Protein AF-A0A6G3YYC3-F1 (afdb_monomer_lite)

Radius of gyration: 20.36 Å; chains: 1; bounding box: 50×33×59 Å

pLDDT: mean 82.11, std 16.62, range [32.72, 97.94]

Secondary structure (DSSP, 8-state):
-HHHHT-S-------S---HHHHHHHHH-SEEEEEE-SSHHHHHHHHHHHHHHHHH---EEEEEE-SB-TTS-HHHHHHHHHHHHS--B----B--HHHHHHGGGS-HHHH-TTSHHHHHHHHHHHHHHHHHHHHTTS--------------SS-GGGGGGS-HHHHHHHHHHHHHSSEEHHHHHHHHTS-HHHHHHHHHHHHHTTSEEE-TTT-EEEE--TT---

Foldseek 3Di:
DCVVVVDPDDDDDDDLDPFLVVLLVLLQEQAAEDEFEPDPVRLVSVQVSLVSSVLSVRYQYEYEYEQAAPVDDFVVVQVVCCVSRVHGHLFYHHRDVQCVVCPPVDDPCVVCVPDPNNVSVVSSVVVVVVVVVVSCPPDQPQQDPDDPADPPPDRCVCLSVDDSLLSLVLSCCSHRPWDALVVSCVVSVDDSVVNVVSLVVCVVVPQWDADPPRRIIGGDHPPDDD

Structure (mmCIF, N/CA/C/O backbone):
data_AF-A0A6G3YYC3-F1
#
_entry.id   AF-A0A6G3YYC3-F1
#
loop_
_atom_site.group_PDB
_atom_site.id
_atom_site.type_symbol
_atom_site.label_atom_id
_atom_site.label_alt_id
_atom_site.label_comp_id
_atom_site.label_asym_id
_atom_site.label_entity_id
_atom_site.label_seq_id
_atom_site.pdbx_PDB_ins_code
_atom_site.Cartn_x
_atom_site.Cartn_y
_atom_site.Cartn_z
_atom_site.occupancy
_atom_site.B_iso_or_equiv
_atom_site.auth_seq_id
_atom_site.auth_comp_id
_atom_site.auth_asym_id
_atom_site.auth_atom_id
_atom_site.pdbx_PDB_model_num
ATOM 1 N N . MET A 1 1 ? -20.968 -5.587 1.161 1.00 37.25 1 MET A N 1
ATOM 2 C CA . MET A 1 1 ? -20.325 -4.983 -0.028 1.00 37.25 1 MET A CA 1
ATOM 3 C C . MET A 1 1 ? -19.315 -5.924 -0.669 1.00 37.25 1 MET A C 1
ATOM 5 O O . MET A 1 1 ? -19.575 -6.271 -1.807 1.00 37.25 1 MET A O 1
ATOM 9 N N . SER A 1 2 ? -18.247 -6.407 -0.010 1.00 43.72 2 SER A N 1
ATOM 10 C CA . SER A 1 2 ? -17.310 -7.343 -0.681 1.00 43.72 2 SER A CA 1
ATOM 11 C C . SER A 1 2 ? -17.918 -8.732 -0.959 1.00 43.72 2 SER A C 1
ATOM 13 O O . SER A 1 2 ? -17.832 -9.218 -2.081 1.00 43.72 2 SER A O 1
ATOM 15 N N . GLN A 1 3 ? -18.644 -9.328 -0.002 1.00 43.41 3 GLN A N 1
ATOM 16 C CA . GLN A 1 3 ? -19.303 -10.637 -0.193 1.00 43.41 3 GLN A CA 1
ATOM 17 C C . GLN A 1 3 ? -20.458 -10.620 -1.210 1.00 43.41 3 GLN A C 1
ATOM 19 O O . GLN A 1 3 ? -20.739 -11.637 -1.838 1.00 43.41 3 GLN A O 1
ATOM 24 N N . ASP A 1 4 ? -21.109 -9.469 -1.405 1.00 55.50 4 ASP A N 1
ATOM 25 C CA . ASP A 1 4 ? -22.182 -9.326 -2.400 1.00 55.50 4 ASP A CA 1
ATOM 26 C C . ASP A 1 4 ? -21.614 -9.201 -3.829 1.00 55.50 4 ASP A C 1
ATOM 28 O O . ASP A 1 4 ? -22.306 -9.511 -4.797 1.00 55.50 4 ASP A O 1
ATOM 32 N N . LEU A 1 5 ? -20.351 -8.768 -3.954 1.00 69.06 5 LEU A N 1
ATOM 33 C CA . LEU A 1 5 ? -19.642 -8.569 -5.222 1.00 69.06 5 LEU A CA 1
ATOM 34 C C . LEU A 1 5 ? -18.709 -9.733 -5.595 1.00 69.06 5 LEU A C 1
ATOM 36 O O . LEU A 1 5 ? -18.236 -9.760 -6.726 1.00 69.06 5 LEU A O 1
ATOM 40 N N . LYS A 1 6 ? -18.472 -10.693 -4.683 1.00 76.69 6 LYS A N 1
ATOM 41 C CA . LYS A 1 6 ? -17.545 -11.832 -4.868 1.00 76.69 6 LYS A CA 1
ATOM 42 C C . LYS A 1 6 ? -16.174 -11.393 -5.407 1.00 76.69 6 LYS A C 1
ATOM 44 O O . LYS A 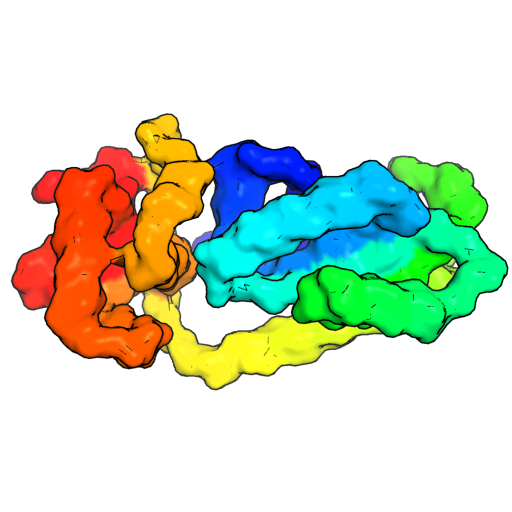1 6 ? -15.682 -11.950 -6.382 1.00 76.69 6 LYS A O 1
ATOM 49 N N . LEU A 1 7 ? -15.607 -10.349 -4.808 1.00 79.06 7 LEU A N 1
ATOM 50 C CA . LEU A 1 7 ? -14.285 -9.846 -5.173 1.00 79.06 7 LEU A CA 1
ATOM 51 C C . LEU A 1 7 ? -13.215 -10.586 -4.376 1.00 79.06 7 LEU A C 1
ATOM 53 O O . LEU A 1 7 ? -13.282 -10.590 -3.148 1.00 79.06 7 LEU A O 1
ATOM 57 N N . ASP A 1 8 ? -12.233 -11.145 -5.078 1.00 81.50 8 ASP A N 1
ATOM 58 C CA . ASP A 1 8 ? -11.038 -11.729 -4.460 1.00 81.50 8 ASP A CA 1
ATOM 59 C C . ASP A 1 8 ? -10.042 -10.636 -4.041 1.00 81.50 8 ASP A C 1
ATOM 61 O O . ASP A 1 8 ? -9.412 -10.732 -2.993 1.00 81.50 8 ASP A O 1
ATOM 65 N N . TYR A 1 9 ? -9.959 -9.550 -4.822 1.00 86.06 9 TYR A N 1
ATOM 66 C CA . TYR A 1 9 ? -9.047 -8.430 -4.584 1.00 86.06 9 TYR A CA 1
ATOM 67 C C . TYR A 1 9 ? -9.736 -7.080 -4.804 1.00 86.06 9 TYR A C 1
ATOM 69 O O . TYR A 1 9 ? -10.558 -6.919 -5.710 1.00 86.06 9 TYR A O 1
ATOM 77 N N . LEU A 1 10 ? -9.353 -6.088 -3.998 1.00 87.25 10 LEU A N 1
ATOM 78 C CA . LEU A 1 10 ? -9.706 -4.682 -4.180 1.00 87.25 10 LEU A CA 1
ATOM 79 C C . LEU A 1 10 ? -8.417 -3.865 -4.296 1.00 87.25 10 LEU A C 1
ATOM 81 O O . LEU A 1 10 ? -7.710 -3.673 -3.313 1.00 87.25 10 LEU A O 1
ATOM 85 N N . LEU A 1 11 ? -8.127 -3.381 -5.503 1.00 88.69 11 LEU A N 1
ATOM 86 C CA . LEU A 1 11 ? -7.002 -2.486 -5.760 1.00 88.69 11 LEU A CA 1
ATOM 87 C C . LEU A 1 11 ? -7.485 -1.040 -5.671 1.00 88.69 11 LEU A C 1
ATOM 89 O O . LEU A 1 11 ? -8.446 -0.664 -6.346 1.00 88.69 11 LEU A O 1
ATOM 93 N N . ILE A 1 12 ? -6.819 -0.243 -4.842 1.00 87.19 12 ILE A N 1
ATOM 94 C CA . ILE A 1 12 ? -7.111 1.178 -4.669 1.00 87.19 12 ILE A CA 1
ATOM 95 C C . ILE A 1 12 ? -5.894 1.955 -5.163 1.00 87.19 12 ILE A C 1
ATOM 97 O O . ILE A 1 12 ? -4.843 1.930 -4.527 1.00 87.19 12 ILE A O 1
ATOM 101 N N . ASP A 1 13 ? -6.040 2.616 -6.310 1.00 88.25 13 ASP A N 1
ATOM 102 C CA . ASP A 1 13 ? -5.031 3.543 -6.818 1.00 88.25 13 ASP A CA 1
ATOM 103 C C . ASP A 1 13 ? -5.169 4.875 -6.076 1.00 88.25 13 ASP A C 1
ATOM 105 O O . ASP A 1 13 ? -6.142 5.609 -6.265 1.00 88.25 13 ASP A O 1
ATOM 109 N N . ASN A 1 14 ? -4.224 5.139 -5.176 1.00 78.75 14 ASN A N 1
ATOM 110 C CA . ASN A 1 14 ? -4.207 6.333 -4.347 1.00 78.75 14 ASN A CA 1
ATOM 111 C C . ASN A 1 14 ? -3.065 7.249 -4.769 1.00 78.75 14 ASN A C 1
ATOM 113 O O . ASN A 1 14 ? -1.932 6.819 -4.988 1.00 78.75 14 ASN A O 1
ATOM 117 N N . GLN A 1 15 ? -3.343 8.550 -4.775 1.00 75.44 15 GLN A N 1
ATOM 118 C CA . GLN A 1 15 ? -2.280 9.542 -4.841 1.00 75.44 15 GLN A CA 1
ATOM 119 C C . GLN A 1 15 ? -1.497 9.538 -3.517 1.00 75.44 15 GLN A C 1
ATOM 121 O O . GLN A 1 15 ? -2.094 9.339 -2.459 1.00 75.44 15 GLN A O 1
ATOM 126 N N . PRO A 1 16 ? -0.183 9.814 -3.524 1.00 66.88 16 PRO A N 1
ATOM 127 C CA . PRO A 1 16 ? 0.662 9.790 -2.323 1.00 66.88 16 PRO A CA 1
ATOM 128 C C . PRO A 1 16 ? 0.417 10.988 -1.381 1.00 66.88 16 PRO A C 1
ATOM 130 O O . PRO A 1 16 ? 1.313 11.416 -0.654 1.00 66.88 16 PRO A O 1
ATOM 133 N N . GLU A 1 17 ? -0.768 11.594 -1.431 1.00 74.31 17 GLU A N 1
ATOM 134 C CA . GLU A 1 17 ? -1.142 12.735 -0.605 1.00 74.31 17 GLU A CA 1
ATOM 135 C C . GLU A 1 17 ? -1.612 12.268 0.774 1.00 74.31 17 GLU A C 1
ATOM 137 O O . GLU A 1 17 ? -2.360 11.299 0.892 1.00 74.31 17 GLU A O 1
ATOM 142 N N . MET A 1 18 ? -1.236 13.008 1.817 1.00 76.06 18 MET A N 1
ATOM 143 C CA . MET A 1 18 ? -1.659 12.765 3.202 1.00 76.06 18 MET A CA 1
ATOM 144 C C . MET A 1 18 ? -3.059 13.334 3.474 1.00 76.06 18 MET A C 1
ATOM 146 O O . MET A 1 18 ? -3.261 14.097 4.417 1.00 76.06 18 MET A O 1
ATOM 150 N N . SER A 1 19 ? -4.014 13.025 2.599 1.00 76.38 19 SER A N 1
ATOM 151 C CA . SER A 1 19 ? -5.419 13.388 2.775 1.00 76.38 19 SER A CA 1
ATOM 152 C C . SER A 1 19 ? -6.142 12.343 3.632 1.00 76.38 19 SER A C 1
ATOM 154 O O . SER A 1 19 ? -5.743 11.177 3.677 1.00 76.38 19 SER A O 1
ATOM 156 N N . ASP A 1 20 ? -7.230 12.738 4.298 1.00 72.25 20 ASP A N 1
ATOM 157 C CA . ASP A 1 20 ? -8.020 11.818 5.128 1.00 72.25 20 ASP A CA 1
ATOM 158 C C . ASP A 1 20 ? -8.556 10.614 4.336 1.00 72.25 20 ASP A C 1
ATOM 160 O O . ASP A 1 20 ? -8.584 9.498 4.854 1.00 72.25 20 ASP A O 1
ATOM 164 N N . ASP A 1 21 ? -8.945 10.825 3.076 1.00 72.56 21 ASP A N 1
ATOM 165 C CA . ASP A 1 21 ? -9.467 9.763 2.211 1.00 72.56 21 ASP A CA 1
ATOM 166 C C . ASP A 1 21 ? -8.375 8.731 1.871 1.00 72.56 21 ASP A C 1
ATOM 168 O O . ASP A 1 21 ? -8.620 7.523 1.932 1.00 72.56 21 ASP A O 1
ATOM 172 N N . ASN A 1 22 ? -7.146 9.184 1.605 1.00 77.94 22 ASN A N 1
ATOM 173 C CA . ASN A 1 22 ? -6.018 8.292 1.324 1.00 77.94 22 ASN A CA 1
ATOM 174 C C . ASN A 1 22 ? -5.592 7.516 2.575 1.00 77.94 22 ASN A C 1
ATOM 176 O O . ASN A 1 22 ? -5.336 6.313 2.508 1.00 77.94 22 ASN A O 1
ATOM 180 N N . LEU A 1 23 ? -5.578 8.174 3.737 1.00 78.19 23 LEU A N 1
ATOM 181 C CA . LEU A 1 23 ? -5.270 7.530 5.015 1.00 78.19 23 LEU A CA 1
ATOM 182 C C . LEU A 1 23 ? -6.337 6.513 5.422 1.00 78.19 23 LEU A C 1
ATOM 184 O O . LEU A 1 23 ? -5.993 5.478 5.992 1.00 78.19 23 LEU A O 1
ATOM 188 N N . MET A 1 24 ? -7.612 6.745 5.078 1.00 76.12 24 MET A N 1
ATOM 189 C CA . MET A 1 24 ? -8.660 5.731 5.243 1.00 76.12 24 MET A CA 1
ATOM 190 C C . MET A 1 24 ? -8.304 4.486 4.439 1.00 76.12 24 MET A C 1
ATOM 192 O O . MET A 1 24 ? -8.293 3.386 4.991 1.00 76.12 24 MET A O 1
ATOM 196 N N . GLY A 1 25 ? -7.978 4.672 3.156 1.00 77.75 25 GLY A N 1
ATOM 197 C CA . GLY A 1 25 ? -7.580 3.588 2.262 1.00 77.75 25 GLY A CA 1
ATOM 198 C C . GLY A 1 25 ? -6.411 2.783 2.826 1.00 77.75 25 GLY A C 1
ATOM 199 O O . GLY A 1 25 ? -6.493 1.560 2.890 1.00 77.75 25 GLY A O 1
ATOM 200 N N . LEU A 1 26 ? -5.374 3.465 3.320 1.00 79.56 26 LEU A N 1
ATOM 201 C CA . LEU A 1 26 ? -4.204 2.830 3.934 1.00 79.56 26 LEU A CA 1
ATOM 202 C C . LEU A 1 26 ? -4.539 2.088 5.237 1.00 79.56 26 LEU A C 1
ATOM 204 O O . LEU A 1 26 ? -4.041 0.987 5.452 1.00 79.56 26 LEU A O 1
ATOM 208 N N . SER A 1 27 ? -5.404 2.640 6.093 1.00 76.31 27 SER A N 1
ATOM 209 C CA . SER A 1 27 ? -5.784 1.996 7.364 1.00 76.31 27 SER A CA 1
ATOM 210 C C . SER A 1 27 ? -6.581 0.697 7.164 1.00 76.31 27 SER A C 1
ATOM 212 O O . SER A 1 27 ? -6.504 -0.239 7.966 1.00 76.31 27 SER A O 1
ATOM 214 N N . LEU A 1 28 ? -7.335 0.623 6.065 1.00 77.69 28 LEU A N 1
ATOM 215 C CA . LEU A 1 28 ? -8.151 -0.533 5.707 1.00 77.69 28 LEU A CA 1
ATOM 216 C C . LEU A 1 28 ? -7.404 -1.552 4.840 1.00 77.69 28 LEU A C 1
ATOM 218 O O . LEU A 1 28 ? -7.871 -2.680 4.723 1.00 77.69 28 LEU A O 1
ATOM 222 N N . ALA A 1 29 ? -6.265 -1.185 4.251 1.00 83.00 29 ALA A N 1
ATOM 223 C CA . ALA A 1 29 ? -5.503 -2.070 3.382 1.00 83.00 29 ALA A CA 1
ATOM 224 C C . ALA A 1 29 ? -4.873 -3.234 4.164 1.00 83.00 29 ALA A C 1
ATOM 226 O O . ALA A 1 29 ? -4.346 -3.054 5.262 1.00 83.00 29 ALA A O 1
ATOM 227 N N . ASP A 1 30 ? -4.919 -4.439 3.597 1.00 84.56 30 ASP A N 1
ATOM 228 C CA . ASP A 1 30 ? -4.123 -5.587 4.063 1.00 84.56 30 ASP A CA 1
ATOM 229 C C . ASP A 1 30 ? -2.676 -5.498 3.566 1.00 84.56 30 ASP A C 1
ATOM 231 O O . ASP A 1 30 ? -1.726 -5.897 4.241 1.00 84.56 30 ASP A O 1
ATOM 235 N N . ILE A 1 31 ? -2.517 -4.958 2.359 1.00 89.94 31 ILE A N 1
ATOM 236 C CA . ILE A 1 31 ? -1.248 -4.810 1.661 1.00 89.94 31 ILE A CA 1
ATOM 237 C C . ILE A 1 31 ? -1.185 -3.402 1.082 1.00 89.94 31 ILE A C 1
ATOM 239 O O . ILE A 1 31 ? -2.110 -2.964 0.399 1.00 89.94 31 ILE A O 1
ATOM 243 N N . THR A 1 32 ? -0.061 -2.731 1.304 1.00 91.25 32 THR A N 1
ATOM 244 C CA . THR A 1 32 ? 0.268 -1.448 0.685 1.00 91.25 32 THR A CA 1
ATOM 245 C C . THR A 1 32 ? 1.451 -1.637 -0.252 1.00 91.25 32 THR A C 1
ATOM 247 O O . THR A 1 32 ? 2.496 -2.139 0.154 1.00 91.25 32 THR A O 1
ATOM 250 N N . VAL A 1 33 ? 1.307 -1.209 -1.505 1.00 94.00 33 VAL A N 1
ATOM 251 C CA . VAL A 1 33 ? 2.405 -1.191 -2.478 1.00 94.00 33 VAL A CA 1
ATOM 252 C C . VAL A 1 33 ? 2.831 0.254 -2.687 1.00 94.00 33 VAL A C 1
ATOM 254 O O . VAL A 1 33 ? 2.082 1.049 -3.252 1.00 94.00 33 VAL A O 1
ATOM 257 N N . LEU A 1 34 ? 4.027 0.601 -2.222 1.00 94.06 34 LEU A N 1
ATOM 258 C CA . LEU A 1 34 ? 4.601 1.925 -2.404 1.00 94.06 34 LEU A CA 1
ATOM 259 C C . LEU A 1 34 ? 5.436 1.953 -3.685 1.00 94.06 34 LEU A C 1
ATOM 261 O O . LEU A 1 34 ? 6.545 1.417 -3.743 1.00 94.06 34 LEU A O 1
ATOM 265 N N . MET A 1 35 ? 4.888 2.593 -4.715 1.00 94.31 35 MET A N 1
ATOM 266 C CA . MET A 1 35 ? 5.610 2.867 -5.955 1.00 94.31 35 MET A CA 1
ATOM 267 C C . MET A 1 35 ? 6.471 4.121 -5.777 1.00 94.31 35 MET A C 1
ATOM 269 O O . MET A 1 35 ? 5.941 5.171 -5.421 1.00 94.31 35 MET A O 1
ATOM 273 N N . MET A 1 36 ? 7.779 4.018 -6.028 1.00 94.75 36 MET A N 1
ATOM 274 C CA . MET A 1 36 ? 8.734 5.113 -5.791 1.00 94.75 36 MET A CA 1
ATOM 275 C C . MET A 1 36 ? 9.756 5.266 -6.923 1.00 94.75 36 MET A C 1
ATOM 277 O O . MET A 1 36 ? 10.087 4.298 -7.608 1.00 94.75 36 MET A O 1
ATOM 281 N N . GLN A 1 37 ? 10.277 6.470 -7.128 1.00 94.31 37 GLN A N 1
ATOM 282 C CA . GLN A 1 37 ? 11.403 6.774 -8.015 1.00 94.31 37 GLN A CA 1
ATOM 283 C C . GLN A 1 37 ? 12.724 6.816 -7.234 1.00 94.31 37 GLN A C 1
ATOM 285 O O . GLN A 1 37 ? 12.758 7.016 -6.020 1.00 94.31 37 GLN A O 1
ATOM 290 N N . LEU A 1 38 ? 13.845 6.617 -7.934 1.00 93.25 38 LEU A N 1
ATOM 291 C CA . LEU A 1 38 ? 15.174 6.549 -7.317 1.00 93.25 38 LEU A CA 1
ATOM 292 C C . LEU A 1 38 ? 15.882 7.914 -7.250 1.00 93.25 38 LEU A C 1
ATOM 294 O O . LEU A 1 38 ? 17.047 8.030 -7.633 1.00 93.25 38 LEU A O 1
ATOM 298 N N . ASP A 1 39 ? 15.195 8.938 -6.742 1.00 93.81 39 ASP A N 1
ATOM 299 C CA . ASP A 1 39 ? 15.756 10.278 -6.530 1.00 93.81 39 ASP A CA 1
ATOM 300 C C . ASP A 1 39 ? 15.655 10.750 -5.069 1.00 93.81 39 ASP A C 1
ATOM 302 O O . ASP A 1 39 ? 14.917 10.202 -4.256 1.00 93.81 39 ASP A O 1
ATOM 306 N N . ALA A 1 40 ? 16.426 11.778 -4.708 1.00 92.00 40 ALA A N 1
ATOM 307 C CA . ALA A 1 40 ? 16.513 12.238 -3.321 1.00 92.00 40 ALA A CA 1
ATOM 308 C C . ALA A 1 40 ? 15.175 12.743 -2.746 1.00 92.00 40 ALA A C 1
ATOM 310 O O . ALA A 1 40 ? 14.933 12.604 -1.546 1.00 92.00 40 ALA A O 1
ATOM 311 N N . TYR A 1 41 ? 14.321 13.334 -3.583 1.00 91.69 41 TYR A N 1
ATOM 312 C CA . TYR A 1 41 ? 13.042 13.885 -3.150 1.00 91.69 41 TYR A CA 1
ATOM 313 C C . TYR A 1 41 ? 12.043 12.769 -2.851 1.00 91.69 41 TYR A C 1
ATOM 315 O O . TYR A 1 41 ? 11.389 12.791 -1.806 1.00 91.69 41 TYR A O 1
ATOM 323 N N . ASP A 1 42 ? 11.958 11.770 -3.727 1.00 92.81 42 ASP A N 1
ATOM 324 C CA . ASP A 1 42 ? 11.100 10.611 -3.510 1.00 92.81 42 ASP A CA 1
ATOM 325 C C . ASP A 1 42 ? 11.593 9.768 -2.329 1.00 92.81 42 ASP A C 1
ATOM 327 O O . ASP A 1 42 ? 10.794 9.353 -1.494 1.00 92.81 42 ASP A O 1
ATOM 331 N N . PHE A 1 43 ? 12.911 9.637 -2.140 1.00 93.56 43 PHE A N 1
ATOM 332 C CA . PHE A 1 43 ? 13.450 8.955 -0.961 1.00 93.56 43 PHE A CA 1
ATOM 333 C C . PHE A 1 43 ? 12.950 9.578 0.355 1.00 93.56 43 PHE A C 1
ATOM 335 O O . PHE A 1 43 ? 12.520 8.865 1.269 1.00 93.56 43 PHE A O 1
ATOM 342 N N . GLN A 1 44 ? 12.974 10.910 0.456 1.00 92.12 44 GLN A N 1
ATOM 343 C CA . GLN A 1 44 ? 12.485 11.613 1.642 1.00 92.12 44 GLN A CA 1
ATOM 344 C C . GLN A 1 44 ? 10.965 11.478 1.795 1.00 92.12 44 GLN A C 1
ATOM 346 O O . GLN A 1 44 ? 10.472 11.246 2.898 1.00 92.12 44 GLN A O 1
ATOM 351 N N . ARG A 1 45 ? 10.213 11.619 0.701 1.00 90.12 45 ARG A N 1
ATOM 352 C CA . ARG A 1 45 ? 8.747 11.505 0.729 1.00 90.12 45 ARG A CA 1
ATOM 353 C C . ARG A 1 45 ? 8.282 10.108 1.106 1.00 90.12 45 ARG A C 1
ATOM 355 O O . ARG A 1 45 ? 7.395 9.977 1.945 1.00 90.12 45 ARG A O 1
ATOM 362 N N . SER A 1 46 ? 8.907 9.093 0.525 1.00 92.50 46 SER A N 1
ATOM 363 C CA . SER A 1 46 ? 8.656 7.689 0.824 1.00 92.50 46 SER A CA 1
ATOM 364 C C . SER A 1 46 ? 8.939 7.380 2.295 1.00 92.50 46 SER A C 1
ATOM 366 O O . SER A 1 46 ? 8.119 6.727 2.929 1.00 92.50 46 SER A O 1
ATOM 368 N N . ALA A 1 47 ? 10.014 7.924 2.884 1.00 92.25 47 ALA A N 1
ATOM 369 C CA . ALA A 1 47 ? 10.301 7.751 4.313 1.00 92.25 47 ALA A CA 1
ATOM 370 C C . ALA A 1 47 ? 9.152 8.248 5.208 1.00 92.25 47 ALA A C 1
ATOM 372 O O . ALA A 1 47 ? 8.699 7.526 6.092 1.00 92.25 47 ALA A O 1
ATOM 373 N N . VAL A 1 48 ? 8.643 9.456 4.940 1.00 89.69 48 VAL A N 1
ATOM 374 C CA . VAL A 1 48 ? 7.529 10.042 5.707 1.00 89.69 48 VAL A CA 1
ATOM 375 C C . VAL A 1 48 ? 6.244 9.230 5.528 1.00 89.69 48 VAL A C 1
ATOM 377 O O . VAL A 1 48 ? 5.512 9.007 6.490 1.00 89.69 48 VAL A O 1
ATOM 380 N N . LEU A 1 49 ? 5.957 8.765 4.308 1.00 88.38 49 LEU A N 1
ATOM 381 C CA . LEU A 1 49 ? 4.769 7.954 4.047 1.00 88.38 49 LEU A CA 1
ATOM 382 C C . LEU A 1 49 ? 4.831 6.595 4.744 1.00 88.38 49 LEU A C 1
ATOM 384 O O . LEU A 1 49 ? 3.841 6.171 5.336 1.00 88.38 49 LEU A O 1
ATOM 388 N N . LEU A 1 50 ? 5.994 5.950 4.740 1.00 90.00 50 LEU A N 1
ATOM 389 C CA . LEU A 1 50 ? 6.211 4.692 5.446 1.00 90.00 50 LEU A CA 1
ATOM 390 C C . LEU A 1 50 ? 6.060 4.845 6.961 1.00 90.00 50 LEU A C 1
ATOM 392 O O . LEU A 1 50 ? 5.399 4.013 7.576 1.00 90.00 50 LEU A O 1
ATOM 396 N N . GLU A 1 51 ? 6.577 5.927 7.549 1.00 86.88 51 GLU A N 1
ATOM 397 C CA . GLU A 1 51 ? 6.406 6.209 8.982 1.00 86.88 51 GLU A CA 1
ATOM 398 C C . GLU A 1 51 ? 4.922 6.350 9.361 1.00 86.88 51 GLU A C 1
ATOM 400 O O . GLU A 1 51 ? 4.492 5.859 10.408 1.00 86.88 51 GLU A O 1
ATOM 405 N N . VAL A 1 52 ? 4.120 6.977 8.494 1.00 84.12 52 VAL A N 1
ATOM 406 C CA . VAL A 1 52 ? 2.667 7.103 8.673 1.00 84.12 52 VAL A CA 1
ATOM 407 C C . VAL A 1 52 ? 1.958 5.760 8.492 1.00 84.12 52 VAL A C 1
ATOM 409 O O . VAL A 1 52 ? 1.097 5.421 9.301 1.00 84.12 52 VAL A O 1
ATOM 412 N N . ILE A 1 53 ? 2.323 4.967 7.481 1.00 84.12 53 ILE A N 1
ATOM 413 C CA . ILE A 1 53 ? 1.755 3.626 7.269 1.00 84.12 53 ILE A CA 1
ATOM 414 C C . ILE A 1 53 ? 2.028 2.727 8.483 1.00 84.12 53 ILE A C 1
ATOM 416 O O . ILE A 1 53 ? 1.121 2.042 8.962 1.00 84.12 53 ILE A O 1
ATOM 420 N N . GLU A 1 54 ? 3.238 2.788 9.042 1.00 83.69 54 GLU A N 1
ATOM 421 C CA . GLU A 1 54 ? 3.620 2.044 10.244 1.00 83.69 54 GLU A CA 1
ATOM 422 C C . GLU A 1 54 ? 2.727 2.394 11.446 1.00 83.69 54 GLU A C 1
ATOM 424 O O . GLU A 1 54 ? 2.410 1.526 12.264 1.00 83.69 54 GLU A O 1
ATOM 429 N N . GLN A 1 55 ? 2.235 3.636 11.536 1.00 78.62 55 GLN A N 1
ATOM 430 C CA . GLN A 1 55 ? 1.330 4.035 12.615 1.00 78.62 55 GLN A CA 1
ATOM 431 C C . GLN A 1 55 ? -0.018 3.305 12.586 1.00 78.62 55 GLN A C 1
ATOM 433 O O . GLN A 1 55 ? -0.643 3.189 13.647 1.00 78.62 55 GLN A O 1
ATOM 438 N N . PHE A 1 56 ? -0.469 2.822 11.425 1.00 74.19 56 PHE A N 1
ATOM 439 C CA . PHE A 1 56 ? -1.714 2.061 11.314 1.00 74.19 56 PHE A CA 1
ATOM 440 C C . PHE A 1 56 ? -1.547 0.595 11.720 1.00 74.19 56 PHE A C 1
ATOM 442 O O . PHE A 1 56 ? -2.526 -0.006 12.144 1.00 74.19 56 PHE A O 1
ATOM 449 N N . GLN A 1 57 ? -0.325 0.048 11.676 1.00 68.62 57 GLN A N 1
ATOM 450 C CA . GLN A 1 57 ? 0.027 -1.316 12.113 1.00 68.62 57 GLN A CA 1
ATOM 451 C C . GLN A 1 57 ? -0.747 -2.456 11.428 1.00 68.62 57 GLN A C 1
ATOM 453 O O . GLN A 1 57 ? -0.805 -3.565 11.959 1.00 68.62 57 GLN A O 1
ATOM 458 N N . THR A 1 58 ? -1.358 -2.209 10.269 1.00 64.25 58 THR A N 1
ATOM 459 C CA . THR A 1 58 ? -2.322 -3.150 9.676 1.00 64.25 58 THR A CA 1
ATOM 460 C C . THR A 1 58 ? -2.034 -3.604 8.262 1.00 64.25 58 THR A C 1
ATOM 462 O O . THR A 1 58 ? -2.685 -4.544 7.817 1.00 64.25 58 THR A O 1
ATOM 465 N N . ALA A 1 59 ? -1.077 -2.984 7.573 1.00 73.50 59 ALA A N 1
ATOM 466 C CA . ALA A 1 59 ? -0.753 -3.329 6.197 1.00 73.50 59 ALA A CA 1
ATOM 467 C C . ALA A 1 59 ? 0.679 -3.857 6.085 1.00 73.50 59 ALA A C 1
ATOM 469 O O . ALA A 1 59 ? 1.626 -3.216 6.551 1.00 73.50 59 ALA A O 1
ATOM 470 N N . GLN A 1 60 ? 0.853 -4.995 5.412 1.00 87.44 60 GLN A N 1
ATOM 471 C CA . GLN A 1 60 ? 2.172 -5.377 4.910 1.00 87.44 60 GLN A CA 1
ATOM 472 C C . GLN A 1 60 ? 2.569 -4.399 3.810 1.00 87.44 60 GLN A C 1
ATOM 474 O O . GLN A 1 60 ? 1.817 -4.212 2.853 1.00 87.44 60 GLN A O 1
ATOM 479 N N . THR A 1 61 ? 3.736 -3.775 3.936 1.00 91.62 61 THR A N 1
ATOM 480 C CA . THR A 1 61 ? 4.175 -2.770 2.968 1.00 91.62 61 THR A CA 1
ATOM 481 C C . THR A 1 61 ? 5.251 -3.337 2.055 1.00 91.62 61 THR A C 1
ATOM 483 O O . THR A 1 61 ? 6.198 -3.958 2.519 1.00 91.62 61 THR A O 1
ATOM 486 N N . TRP A 1 62 ? 5.097 -3.122 0.752 1.00 95.38 62 TRP A N 1
ATOM 487 C CA . TRP A 1 62 ? 6.025 -3.568 -0.282 1.00 95.38 62 TRP A CA 1
ATOM 488 C C . TRP A 1 62 ? 6.490 -2.382 -1.113 1.00 95.38 62 TRP A C 1
ATOM 490 O O . TRP A 1 62 ? 5.683 -1.538 -1.502 1.00 95.38 62 TRP A O 1
ATOM 500 N N . LEU A 1 63 ? 7.780 -2.332 -1.421 1.00 97.19 63 LEU A N 1
ATOM 501 C CA . LEU A 1 63 ? 8.362 -1.290 -2.260 1.00 97.19 63 LEU A CA 1
ATOM 502 C C . LEU A 1 63 ? 8.434 -1.752 -3.716 1.00 97.19 63 LEU A C 1
ATOM 504 O O . LEU A 1 63 ? 8.836 -2.883 -4.003 1.00 97.19 63 LEU A O 1
ATOM 508 N N . VAL A 1 64 ? 8.092 -0.856 -4.640 1.00 97.81 64 VAL A N 1
ATOM 509 C CA . VAL A 1 64 ? 8.248 -1.067 -6.085 1.00 97.81 64 VAL A CA 1
ATOM 510 C C . VAL A 1 64 ? 8.947 0.149 -6.691 1.00 97.81 64 VAL A C 1
ATOM 512 O O . VAL A 1 64 ? 8.306 1.164 -6.971 1.00 97.81 64 VAL A O 1
ATOM 515 N N . PRO A 1 65 ? 10.270 0.081 -6.905 1.00 97.44 65 PRO A N 1
ATOM 516 C CA . PRO A 1 65 ? 11.000 1.110 -7.629 1.00 97.44 65 PRO A CA 1
ATOM 517 C C . PRO A 1 65 ? 10.547 1.174 -9.082 1.00 97.44 65 PRO A C 1
ATOM 519 O O . PRO A 1 65 ? 10.421 0.146 -9.748 1.00 97.44 65 PRO A O 1
ATOM 522 N N . THR A 1 66 ? 10.330 2.382 -9.582 1.00 96.50 66 THR A N 1
ATOM 523 C CA . THR A 1 66 ? 9.784 2.652 -10.913 1.00 96.50 66 THR A CA 1
ATOM 524 C C . THR A 1 66 ? 10.703 3.546 -11.724 1.00 96.50 66 THR A C 1
ATOM 526 O O . THR A 1 66 ? 11.523 4.281 -11.172 1.00 96.50 66 THR A O 1
ATOM 529 N N . LEU A 1 67 ? 10.553 3.476 -13.052 1.00 95.44 67 LEU A N 1
ATOM 530 C CA . LEU A 1 67 ? 11.330 4.262 -14.018 1.00 95.44 67 LEU A CA 1
ATOM 531 C C . LEU A 1 67 ? 12.846 4.093 -13.841 1.00 95.44 67 LEU A C 1
ATOM 533 O O . LEU A 1 67 ? 13.628 4.996 -14.131 1.00 95.44 67 LEU A O 1
ATOM 537 N N . VAL A 1 68 ? 13.264 2.922 -13.360 1.00 96.88 68 VAL A N 1
ATOM 538 C CA . VAL A 1 68 ? 14.670 2.628 -13.100 1.00 96.88 68 VAL A CA 1
ATOM 539 C C . VAL A 1 68 ? 15.424 2.523 -14.420 1.00 96.88 68 VAL A C 1
ATOM 541 O O . VAL A 1 68 ? 14.956 1.892 -15.365 1.00 96.88 68 VAL A O 1
ATOM 544 N N . LEU A 1 69 ? 16.609 3.122 -14.492 1.00 94.94 69 LEU A N 1
ATOM 545 C CA . LEU A 1 69 ? 17.451 3.014 -15.677 1.00 94.94 69 LEU A CA 1
ATOM 546 C C . LEU A 1 69 ? 17.967 1.567 -15.847 1.00 94.94 69 LEU A C 1
ATOM 548 O O . LEU A 1 69 ? 18.431 0.990 -14.860 1.00 94.94 69 LEU A O 1
ATOM 552 N N . PRO A 1 70 ? 17.897 0.965 -17.053 1.00 91.69 70 PRO A N 1
ATOM 553 C CA . PRO A 1 70 ? 18.285 -0.434 -17.293 1.00 91.69 70 PRO A CA 1
ATOM 554 C C . PRO A 1 70 ? 19.720 -0.796 -16.892 1.00 91.69 70 PRO A C 1
ATOM 556 O O . PRO A 1 70 ? 20.017 -1.962 -16.645 1.00 91.69 70 PRO A O 1
ATOM 559 N N . GLU A 1 71 ? 20.616 0.187 -16.826 1.00 93.38 71 GLU A N 1
ATOM 560 C CA . GLU A 1 71 ? 22.014 0.014 -16.427 1.00 93.38 71 GLU A CA 1
ATOM 561 C C . GLU A 1 71 ? 22.178 -0.227 -14.920 1.00 93.38 71 GLU A C 1
ATOM 563 O O . GLU A 1 71 ? 23.241 -0.670 -14.481 1.00 93.38 71 GLU A O 1
ATOM 568 N N . ILE A 1 72 ? 21.153 0.078 -14.118 1.00 93.62 72 ILE A N 1
ATOM 569 C CA . ILE A 1 72 ? 21.191 -0.102 -12.669 1.00 93.62 72 ILE A CA 1
ATOM 570 C C . ILE A 1 72 ? 20.821 -1.546 -12.330 1.00 93.62 72 ILE A C 1
ATOM 572 O O . ILE A 1 72 ? 19.750 -2.054 -12.664 1.00 93.62 72 ILE A O 1
ATOM 576 N N . GLU A 1 73 ? 21.720 -2.209 -11.618 1.00 94.69 73 GLU A N 1
ATOM 577 C CA . GLU A 1 73 ? 21.579 -3.608 -11.246 1.00 94.69 73 GLU A CA 1
ATOM 578 C C . GLU A 1 73 ? 20.518 -3.793 -10.138 1.00 94.69 73 GLU A C 1
ATOM 580 O O . GLU A 1 73 ? 20.472 -3.042 -9.160 1.00 94.69 73 GLU A O 1
ATOM 585 N N . MET A 1 74 ? 19.631 -4.779 -10.318 1.00 94.62 74 MET A N 1
ATOM 586 C CA . MET A 1 74 ? 18.450 -4.981 -9.470 1.00 94.62 74 MET A CA 1
ATOM 587 C C . MET A 1 74 ? 18.810 -5.279 -8.011 1.00 94.62 74 MET A C 1
ATOM 589 O O . MET A 1 74 ? 18.196 -4.698 -7.116 1.00 94.62 74 MET A O 1
ATOM 593 N N . SER A 1 75 ? 19.801 -6.137 -7.749 1.00 95.69 75 SER A N 1
ATOM 594 C CA . SER A 1 75 ? 20.165 -6.512 -6.375 1.00 95.69 75 SER A CA 1
ATOM 595 C C . SER A 1 75 ? 20.735 -5.329 -5.588 1.00 95.69 75 SER A C 1
ATOM 597 O O . SER A 1 75 ? 20.430 -5.167 -4.408 1.00 95.69 75 SER A O 1
ATOM 599 N N . SER A 1 76 ? 21.457 -4.429 -6.255 1.00 95.62 76 SER A N 1
ATOM 600 C CA . SER A 1 76 ? 21.955 -3.181 -5.674 1.00 95.62 76 SER A CA 1
ATOM 601 C C . SER A 1 76 ? 20.813 -2.251 -5.248 1.00 95.62 76 SER A C 1
ATOM 603 O O . SER A 1 76 ? 20.888 -1.620 -4.192 1.00 95.62 76 SER A O 1
ATOM 605 N N . ILE A 1 77 ? 19.735 -2.174 -6.039 1.00 96.19 77 ILE A N 1
ATOM 606 C CA . ILE A 1 77 ? 18.533 -1.397 -5.692 1.00 96.19 77 ILE A CA 1
ATOM 607 C C . ILE A 1 77 ? 17.813 -2.042 -4.511 1.00 96.19 77 ILE A C 1
ATOM 609 O O . ILE A 1 77 ? 17.478 -1.341 -3.556 1.00 96.19 77 ILE A O 1
ATOM 613 N N . GLN A 1 78 ? 17.595 -3.358 -4.569 1.00 96.31 78 GLN A N 1
ATOM 614 C CA . GLN A 1 78 ? 16.921 -4.104 -3.509 1.00 96.31 78 GLN A CA 1
ATOM 615 C C . GLN A 1 78 ? 17.642 -3.930 -2.176 1.00 96.31 78 GLN A C 1
ATOM 617 O O . GLN A 1 78 ? 17.045 -3.417 -1.236 1.00 96.31 78 GLN A O 1
ATOM 622 N N . HIS A 1 79 ? 18.945 -4.223 -2.131 1.00 96.38 79 HIS A N 1
ATOM 623 C CA . HIS A 1 79 ? 19.747 -4.079 -0.919 1.00 96.38 79 HIS A CA 1
ATOM 624 C C . HIS A 1 79 ? 19.656 -2.665 -0.345 1.00 96.38 79 HIS A C 1
ATOM 626 O O . HIS A 1 79 ? 19.401 -2.491 0.842 1.00 96.38 79 HIS A O 1
ATOM 632 N N . LYS A 1 80 ? 19.829 -1.636 -1.186 1.00 95.81 80 LYS A N 1
ATOM 633 C CA . LYS A 1 80 ? 19.779 -0.244 -0.733 1.00 95.81 80 LYS A CA 1
ATOM 634 C C . LYS A 1 80 ? 18.427 0.099 -0.107 1.00 95.81 80 LYS A C 1
ATOM 636 O O . LYS A 1 80 ? 18.392 0.746 0.936 1.00 95.81 80 LYS A O 1
ATOM 641 N N . LEU A 1 81 ? 17.324 -0.269 -0.753 1.00 96.94 81 LEU A N 1
ATOM 642 C CA . LEU A 1 81 ? 15.987 0.108 -0.296 1.00 96.94 81 LEU A CA 1
ATOM 643 C C . LEU A 1 81 ? 15.549 -0.690 0.926 1.00 96.94 81 LEU A C 1
ATOM 645 O O . LEU A 1 81 ? 15.021 -0.095 1.861 1.00 96.94 81 LEU A O 1
ATOM 649 N N . GLU A 1 82 ? 15.812 -1.993 0.949 1.00 96.88 82 GLU A N 1
ATOM 650 C CA . GLU A 1 82 ? 15.494 -2.847 2.094 1.00 96.88 82 GLU A CA 1
ATOM 651 C C . GLU A 1 82 ? 16.299 -2.424 3.329 1.00 96.88 82 GLU A C 1
ATOM 653 O O . GLU A 1 82 ? 15.738 -2.318 4.417 1.00 96.88 82 GLU A O 1
ATOM 658 N N . GLU A 1 83 ? 17.576 -2.063 3.164 1.00 96.19 83 GLU A N 1
ATOM 659 C CA . GLU A 1 83 ? 18.397 -1.506 4.246 1.00 96.19 83 GLU A CA 1
ATOM 660 C C . GLU A 1 83 ? 17.887 -0.131 4.712 1.00 96.19 83 GLU A C 1
ATOM 662 O O . GLU A 1 83 ? 17.824 0.134 5.913 1.00 96.19 83 GLU A O 1
ATOM 667 N N . THR A 1 84 ? 17.482 0.737 3.779 1.00 94.75 84 THR A N 1
ATOM 668 C CA . THR A 1 84 ? 17.030 2.104 4.098 1.00 94.75 84 THR A CA 1
ATOM 669 C C . THR A 1 84 ? 15.677 2.115 4.808 1.00 94.75 84 THR A C 1
ATOM 671 O O . THR A 1 84 ? 15.495 2.862 5.766 1.00 94.75 84 THR A O 1
ATOM 674 N N . TYR A 1 85 ? 14.723 1.319 4.327 1.00 94.94 85 TYR A N 1
ATOM 675 C CA . TYR A 1 85 ? 13.320 1.413 4.730 1.00 94.94 85 TYR A CA 1
ATOM 676 C C . TYR A 1 85 ? 12.839 0.260 5.597 1.00 94.94 85 TYR A C 1
ATOM 678 O O . TYR A 1 85 ? 11.759 0.366 6.172 1.00 94.94 85 TYR A O 1
ATOM 686 N N . GLN A 1 86 ? 13.604 -0.831 5.690 1.00 94.12 86 GLN A N 1
ATOM 687 C CA . GLN A 1 86 ? 13.192 -2.041 6.407 1.00 94.12 86 GLN A CA 1
ATOM 688 C C . GLN A 1 86 ? 11.861 -2.610 5.880 1.00 94.12 86 GLN A C 1
ATOM 690 O O . GLN A 1 86 ? 11.081 -3.196 6.626 1.00 94.12 86 GLN A O 1
ATOM 695 N N . GLN A 1 87 ? 11.598 -2.423 4.583 1.00 94.88 87 GLN A N 1
ATOM 696 C CA . GLN A 1 87 ? 10.438 -2.958 3.872 1.00 94.88 87 GLN A CA 1
ATOM 697 C C . GLN A 1 87 ? 10.914 -3.778 2.671 1.00 94.88 87 GLN A C 1
ATOM 699 O O . GLN A 1 87 ? 11.871 -3.360 2.014 1.00 94.88 87 GLN A O 1
ATOM 704 N N . PRO A 1 88 ? 10.261 -4.907 2.354 1.00 95.56 88 PRO A N 1
ATOM 705 C CA . PRO A 1 88 ? 10.659 -5.763 1.245 1.00 95.56 88 PRO A CA 1
ATOM 706 C C . PRO A 1 88 ? 10.402 -5.106 -0.117 1.00 95.56 88 PRO A C 1
ATOM 708 O O . PRO A 1 88 ? 9.390 -4.429 -0.324 1.00 95.56 88 PRO A O 1
ATOM 711 N N . VAL A 1 89 ? 11.286 -5.357 -1.084 1.00 97.44 89 VAL A N 1
ATOM 712 C CA . VAL A 1 89 ? 11.089 -4.927 -2.477 1.00 97.44 89 VAL A CA 1
ATOM 713 C C . VAL A 1 89 ? 10.405 -6.042 -3.267 1.00 97.44 89 VAL A C 1
ATOM 715 O O . VAL A 1 89 ? 10.986 -7.105 -3.479 1.00 97.44 89 VAL A O 1
ATOM 718 N N . ALA A 1 90 ? 9.184 -5.794 -3.753 1.00 97.19 90 ALA A N 1
ATOM 719 C CA . ALA A 1 90 ? 8.428 -6.786 -4.531 1.00 97.19 90 ALA A CA 1
ATOM 720 C C . ALA A 1 90 ? 8.971 -6.959 -5.961 1.00 97.19 90 ALA A C 1
ATOM 722 O O . ALA A 1 90 ? 8.818 -8.001 -6.590 1.00 97.19 90 ALA A O 1
ATOM 723 N N . GLY A 1 91 ? 9.605 -5.925 -6.510 1.00 97.06 91 GLY A N 1
ATOM 724 C CA . GLY A 1 91 ? 10.184 -5.971 -7.847 1.00 97.06 91 GLY A CA 1
ATOM 725 C C . GLY A 1 91 ? 10.599 -4.593 -8.334 1.00 97.06 91 GLY A C 1
ATOM 726 O O . GLY A 1 91 ? 10.176 -3.579 -7.785 1.00 97.06 91 GLY A O 1
ATOM 727 N N . VAL A 1 92 ? 11.437 -4.560 -9.371 1.00 97.88 92 VAL A N 1
ATOM 728 C CA . VAL A 1 92 ? 11.966 -3.321 -9.956 1.00 97.88 92 VAL A CA 1
ATOM 729 C C . VAL A 1 92 ? 11.393 -3.129 -11.355 1.00 97.88 92 VAL A C 1
ATOM 731 O O . VAL A 1 92 ? 11.604 -3.950 -12.248 1.00 97.88 92 VAL A O 1
ATOM 734 N N . LEU A 1 93 ? 10.675 -2.026 -11.554 1.00 97.62 93 LEU A N 1
ATOM 735 C CA . LEU A 1 93 ? 10.101 -1.638 -12.836 1.00 97.62 93 LEU A CA 1
ATOM 736 C C . LEU A 1 93 ? 11.055 -0.683 -13.561 1.00 97.62 93 LEU A C 1
ATOM 738 O O . LEU A 1 93 ? 11.128 0.514 -13.268 1.00 97.62 93 LEU A O 1
ATOM 742 N N . TYR A 1 94 ? 11.785 -1.235 -14.527 1.00 97.06 94 TYR A N 1
ATOM 743 C CA . TYR A 1 94 ? 12.684 -0.475 -15.388 1.00 97.06 94 TYR A CA 1
ATOM 744 C C . TYR A 1 94 ? 11.928 0.443 -16.355 1.00 97.06 94 TYR A C 1
ATOM 746 O O . TYR A 1 94 ? 10.805 0.156 -16.776 1.00 97.06 94 TYR A O 1
ATOM 754 N N . LEU A 1 95 ? 12.573 1.544 -16.734 1.00 96.25 95 LEU A N 1
ATOM 755 C CA . LEU A 1 95 ? 12.121 2.438 -17.788 1.00 96.25 95 LEU A CA 1
ATOM 756 C C . LEU A 1 95 ? 11.964 1.649 -19.096 1.00 96.25 95 LEU A C 1
ATOM 758 O O . LEU A 1 95 ? 12.890 0.980 -19.549 1.00 96.25 95 LEU A O 1
ATOM 762 N N . SER A 1 96 ? 10.788 1.758 -19.710 1.00 95.81 96 SER A N 1
ATOM 763 C CA . SER A 1 96 ? 10.486 1.180 -21.018 1.00 95.81 96 SER A CA 1
ATOM 764 C C . SER A 1 96 ? 9.980 2.280 -21.933 1.00 95.81 96 SER A C 1
ATOM 766 O O . SER A 1 96 ? 8.985 2.945 -21.640 1.00 95.81 96 SER A O 1
ATOM 768 N N . GLU A 1 97 ? 10.653 2.466 -23.063 1.00 96.25 97 GLU A N 1
ATOM 769 C CA . GLU A 1 97 ? 10.195 3.419 -24.067 1.00 96.25 97 GLU A CA 1
ATOM 770 C C . GLU A 1 97 ? 8.871 2.977 -24.702 1.00 96.25 97 GLU A C 1
ATOM 772 O O . GLU A 1 97 ? 8.063 3.815 -25.086 1.00 96.25 97 GLU A O 1
ATOM 777 N N . GLU A 1 98 ? 8.622 1.670 -24.804 1.00 96.75 98 GLU A N 1
ATOM 778 C CA . GLU A 1 98 ? 7.354 1.097 -25.255 1.00 96.75 98 GLU A CA 1
ATOM 779 C C . GLU A 1 98 ? 6.209 1.505 -24.331 1.00 96.75 98 GLU A C 1
ATOM 781 O O . GLU A 1 98 ? 5.136 1.848 -24.822 1.00 96.75 98 GLU A O 1
ATOM 786 N N . MET A 1 99 ? 6.436 1.508 -23.011 1.00 95.81 99 MET A N 1
ATOM 787 C CA . MET A 1 99 ? 5.447 1.974 -22.034 1.00 95.81 99 MET A CA 1
ATOM 788 C C . MET A 1 99 ? 5.165 3.465 -22.230 1.00 95.81 99 MET A C 1
ATOM 790 O O . MET A 1 99 ? 4.007 3.871 -22.288 1.00 95.81 99 MET A O 1
ATOM 794 N N . VAL A 1 100 ? 6.215 4.274 -22.402 1.00 95.38 100 VAL A N 1
ATOM 795 C CA . VAL A 1 100 ? 6.078 5.717 -22.659 1.00 95.38 100 VAL A CA 1
ATOM 796 C C . VAL A 1 100 ? 5.340 5.983 -23.973 1.00 95.38 100 VAL A C 1
ATOM 798 O O . VAL A 1 100 ? 4.494 6.870 -24.023 1.00 95.38 100 VAL A O 1
ATOM 801 N N . ARG A 1 101 ? 5.626 5.211 -25.028 1.00 96.88 101 ARG A N 1
ATOM 802 C CA . ARG A 1 101 ? 4.945 5.319 -26.326 1.00 96.88 101 ARG A CA 1
ATOM 803 C C . ARG A 1 101 ? 3.478 4.908 -26.248 1.00 96.88 101 ARG A C 1
ATOM 805 O O . ARG A 1 101 ? 2.659 5.566 -26.873 1.00 96.88 101 ARG A O 1
ATOM 812 N N . LEU A 1 102 ? 3.155 3.841 -25.512 1.00 96.81 102 LEU A N 1
ATOM 813 C CA . LEU A 1 102 ? 1.774 3.382 -25.349 1.00 96.81 102 LEU A CA 1
ATOM 814 C C . LEU A 1 102 ? 0.940 4.369 -24.518 1.00 96.81 102 LEU A C 1
ATOM 816 O O . LEU A 1 102 ? -0.234 4.572 -24.814 1.00 96.81 102 LEU A O 1
ATOM 820 N N . ALA A 1 103 ? 1.541 4.984 -23.493 1.00 93.88 103 ALA A N 1
ATOM 821 C CA . ALA A 1 103 ? 0.909 5.985 -22.636 1.00 93.88 103 ALA A CA 1
ATOM 822 C C . ALA A 1 103 ? -0.511 5.568 -22.189 1.00 93.88 103 ALA A C 1
ATOM 824 O O . ALA A 1 103 ? -0.711 4.466 -21.682 1.00 93.88 103 ALA A O 1
ATOM 825 N N . SER A 1 104 ? -1.505 6.440 -22.368 1.00 94.38 104 SER A N 1
ATOM 826 C CA . SER A 1 104 ? -2.902 6.175 -22.016 1.00 94.38 104 SER A CA 1
ATOM 827 C C . SER A 1 104 ? -3.717 5.541 -23.151 1.00 94.38 104 SER A C 1
ATOM 829 O O . SER A 1 104 ? -4.944 5.526 -23.074 1.00 94.38 104 SER A O 1
ATOM 831 N N . GLU A 1 105 ? -3.084 5.064 -24.225 1.00 96.44 105 GLU A N 1
ATOM 832 C CA . GLU A 1 105 ? -3.793 4.472 -25.371 1.00 96.44 105 GLU A CA 1
ATOM 833 C C . GLU A 1 105 ? -4.234 3.023 -25.113 1.00 96.44 105 GLU A C 1
ATOM 835 O O . GLU A 1 105 ? -5.089 2.496 -25.824 1.00 96.44 105 GLU A O 1
ATOM 840 N N . GLY A 1 106 ? -3.712 2.373 -24.069 1.00 95.06 106 GLY A N 1
ATOM 841 C CA . GLY A 1 106 ? -4.141 1.031 -23.696 1.00 95.06 106 GLY A CA 1
ATOM 842 C C . GLY A 1 106 ? -3.426 0.458 -22.478 1.00 95.06 106 GLY A C 1
ATOM 843 O O . GLY A 1 106 ? -2.557 1.078 -21.876 1.00 95.06 106 GLY A O 1
ATOM 844 N N . VAL A 1 107 ? -3.792 -0.773 -22.117 1.00 95.12 107 VAL A N 1
ATOM 845 C CA . VAL A 1 107 ? -3.155 -1.509 -21.016 1.00 95.12 107 VAL A CA 1
ATOM 846 C C . VAL A 1 107 ? -1.906 -2.222 -21.531 1.00 95.12 107 VAL A C 1
ATOM 848 O O . VAL A 1 107 ? -1.992 -3.067 -22.427 1.00 95.12 107 VAL A O 1
ATOM 851 N N . PHE A 1 108 ? -0.748 -1.915 -20.947 1.00 96.38 108 PHE A N 1
ATOM 852 C CA . PHE A 1 108 ? 0.556 -2.376 -21.433 1.00 96.38 108 PHE A CA 1
ATOM 853 C C . PHE A 1 108 ? 0.685 -3.897 -21.553 1.00 96.38 108 PHE A C 1
ATOM 855 O O . PHE A 1 108 ? 1.057 -4.395 -22.613 1.00 96.38 108 PHE A O 1
ATOM 862 N N . CYS A 1 109 ? 0.300 -4.651 -20.519 1.00 96.31 109 CYS A N 1
ATOM 863 C CA . CYS A 1 109 ? 0.415 -6.114 -20.514 1.00 96.31 109 CYS A CA 1
ATOM 864 C C . CYS A 1 109 ? -0.411 -6.812 -21.602 1.00 96.31 109 CYS A C 1
ATOM 866 O O . CYS A 1 109 ? -0.085 -7.935 -21.975 1.00 96.31 109 CYS A O 1
ATOM 868 N N . LEU A 1 110 ? -1.463 -6.163 -22.113 1.00 96.81 110 LEU A N 1
ATOM 869 C CA . LEU A 1 110 ? -2.275 -6.709 -23.203 1.00 96.81 110 LEU A CA 1
ATOM 870 C C . LEU A 1 110 ? -1.612 -6.508 -24.572 1.00 96.81 110 LEU A C 1
ATOM 872 O O . LEU A 1 110 ? -1.813 -7.318 -25.471 1.00 96.81 110 LEU A O 1
ATOM 876 N N . HIS A 1 111 ? -0.811 -5.450 -24.721 1.00 96.88 111 HIS A N 1
ATOM 877 C CA . HIS A 1 111 ? -0.098 -5.130 -25.961 1.00 96.88 111 HIS A CA 1
ATOM 878 C C . HIS A 1 111 ? 1.277 -5.807 -26.026 1.00 96.88 111 HIS A C 1
ATOM 880 O O . HIS A 1 111 ? 1.724 -6.200 -27.101 1.00 96.88 111 HIS A O 1
ATOM 886 N N . TYR A 1 112 ? 1.929 -5.979 -24.873 1.00 97.31 112 TYR A N 1
ATOM 887 C CA . TYR A 1 112 ? 3.303 -6.464 -24.762 1.00 97.31 112 TYR A CA 1
ATOM 888 C C . TYR A 1 112 ? 3.433 -7.643 -23.776 1.00 97.31 112 TYR A C 1
ATOM 890 O O . TYR A 1 112 ? 4.203 -7.568 -22.819 1.00 97.31 112 TYR A O 1
ATOM 898 N N . PRO A 1 113 ? 2.727 -8.770 -23.991 1.00 97.19 113 PRO A N 1
ATOM 899 C CA . PRO A 1 113 ? 2.631 -9.855 -23.008 1.00 97.19 113 PRO A CA 1
ATOM 900 C C . PRO A 1 113 ? 3.977 -10.514 -22.661 1.00 97.19 113 PRO A C 1
ATOM 902 O O . PRO A 1 113 ? 4.163 -11.009 -21.553 1.00 97.19 113 PRO A O 1
ATOM 905 N N . THR A 1 114 ? 4.939 -10.515 -23.587 1.00 97.25 114 THR A N 1
ATOM 906 C CA . THR A 1 114 ? 6.268 -11.124 -23.395 1.00 97.25 114 THR A CA 1
ATOM 907 C C . THR A 1 114 ? 7.337 -10.124 -22.955 1.00 97.25 114 THR A C 1
ATOM 909 O O . THR A 1 114 ? 8.502 -10.494 -22.834 1.00 97.25 114 THR A O 1
ATOM 912 N N . HIS A 1 115 ? 6.981 -8.854 -22.756 1.00 97.62 115 HIS A N 1
ATOM 913 C CA . HIS A 1 115 ? 7.938 -7.818 -22.382 1.00 97.62 115 HIS A CA 1
ATOM 914 C C . HIS A 1 115 ? 8.400 -7.991 -20.931 1.00 97.62 115 HIS A C 1
ATOM 916 O O . HIS A 1 115 ? 7.611 -8.368 -20.064 1.00 97.62 115 HIS A O 1
ATOM 922 N N . SER A 1 116 ? 9.668 -7.673 -20.649 1.00 95.88 116 SER A N 1
ATOM 923 C CA . SER A 1 116 ? 10.280 -7.829 -19.318 1.00 95.88 116 SER A CA 1
ATOM 924 C C . SER A 1 116 ? 9.477 -7.129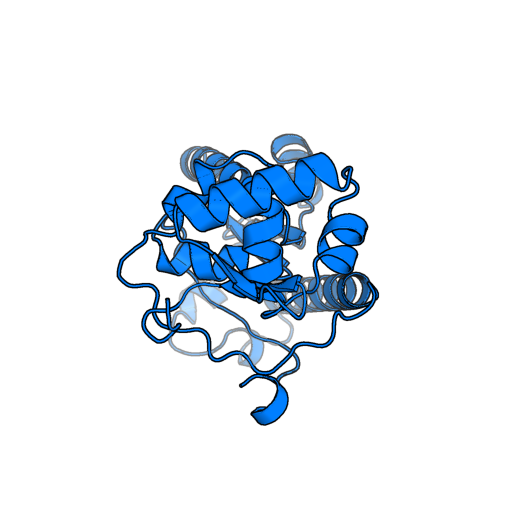 -18.219 1.00 95.88 116 SER A C 1
ATOM 926 O O . SER A 1 116 ? 9.226 -7.708 -17.168 1.00 95.88 116 SER A O 1
ATOM 928 N N . LEU A 1 117 ? 8.991 -5.917 -18.498 1.00 96.44 117 LEU A N 1
ATOM 929 C CA . LEU A 1 117 ? 8.121 -5.158 -17.598 1.00 96.44 117 LEU A CA 1
ATOM 930 C C . LEU A 1 117 ? 6.802 -5.887 -17.280 1.00 96.44 117 LEU A C 1
ATOM 932 O O . LEU A 1 117 ? 6.367 -5.890 -16.133 1.00 96.44 117 LEU A O 1
ATOM 936 N N . THR A 1 118 ? 6.181 -6.545 -18.265 1.00 97.94 118 THR A N 1
ATOM 937 C CA . THR A 1 118 ? 4.971 -7.353 -18.043 1.00 97.94 118 THR A CA 1
ATOM 938 C C . THR A 1 118 ? 5.266 -8.577 -17.195 1.00 97.94 118 THR A C 1
ATOM 940 O O . THR A 1 118 ? 4.522 -8.858 -16.260 1.00 97.94 118 THR A O 1
ATOM 943 N N . GLN A 1 119 ? 6.378 -9.260 -17.460 1.00 97.88 119 GLN A N 1
ATOM 944 C CA . GLN A 1 119 ? 6.808 -10.398 -16.649 1.00 97.88 119 GLN A CA 1
ATOM 945 C C . GLN A 1 119 ? 7.093 -9.982 -15.198 1.00 97.88 119 GLN A C 1
ATOM 947 O O . GLN A 1 119 ? 6.689 -10.681 -14.273 1.00 97.88 119 GLN A O 1
ATOM 952 N N . MET A 1 120 ? 7.699 -8.809 -14.987 1.00 97.69 120 MET A N 1
ATOM 953 C CA . MET A 1 120 ? 7.932 -8.267 -13.647 1.00 97.69 120 MET A CA 1
ATOM 954 C C . MET A 1 120 ? 6.625 -7.902 -12.931 1.00 97.69 120 MET A C 1
ATOM 956 O O . MET A 1 120 ? 6.456 -8.255 -11.770 1.00 97.69 120 MET A O 1
ATOM 960 N N . MET A 1 121 ? 5.668 -7.256 -13.607 1.00 96.81 121 MET A N 1
ATOM 961 C CA . MET A 1 121 ? 4.355 -6.963 -13.009 1.00 96.81 121 MET A CA 1
ATOM 962 C C . MET A 1 121 ? 3.599 -8.240 -12.613 1.00 96.81 121 MET A C 1
ATOM 964 O O . MET A 1 121 ? 2.976 -8.274 -11.554 1.00 96.81 121 MET A O 1
ATOM 968 N N . ILE A 1 122 ? 3.683 -9.301 -13.423 1.00 97.44 122 ILE A N 1
ATOM 969 C CA . ILE A 1 122 ? 3.111 -10.617 -13.094 1.00 97.44 122 ILE A CA 1
ATOM 970 C C . ILE A 1 122 ? 3.809 -11.224 -11.868 1.00 97.44 122 ILE A C 1
ATOM 972 O O . ILE A 1 122 ? 3.137 -11.741 -10.977 1.00 97.44 122 ILE A O 1
ATOM 976 N N . ALA A 1 123 ? 5.140 -11.139 -11.794 1.00 97.44 123 ALA A N 1
ATOM 977 C CA . ALA A 1 123 ? 5.903 -11.633 -10.650 1.00 97.44 123 ALA A CA 1
ATOM 978 C C . ALA A 1 123 ? 5.530 -10.900 -9.349 1.00 97.44 123 ALA A C 1
ATOM 980 O O . ALA A 1 123 ? 5.253 -11.555 -8.345 1.00 97.44 123 ALA A O 1
ATOM 981 N N . ILE A 1 124 ? 5.433 -9.565 -9.393 1.00 96.88 124 ILE A N 1
ATOM 982 C CA . ILE A 1 124 ? 4.966 -8.741 -8.268 1.00 96.88 124 ILE A CA 1
ATOM 983 C C . ILE A 1 124 ? 3.563 -9.186 -7.842 1.00 96.88 124 ILE A C 1
ATOM 985 O O . ILE A 1 124 ? 3.340 -9.458 -6.667 1.00 96.88 124 ILE A O 1
ATOM 989 N N . ALA A 1 125 ? 2.622 -9.316 -8.783 1.00 95.44 125 ALA A N 1
ATOM 990 C CA . ALA A 1 125 ? 1.252 -9.719 -8.470 1.00 95.44 125 ALA A CA 1
ATOM 991 C C . ALA A 1 125 ? 1.191 -11.080 -7.751 1.00 95.44 125 ALA A C 1
ATOM 993 O O . ALA A 1 125 ? 0.511 -11.202 -6.733 1.00 95.44 125 ALA A O 1
ATOM 994 N N . HIS A 1 126 ? 1.950 -12.074 -8.221 1.00 95.06 126 HIS A N 1
ATOM 995 C CA . HIS A 1 126 ? 2.032 -13.379 -7.561 1.00 95.06 126 HIS A CA 1
ATOM 996 C C . HIS A 1 126 ? 2.623 -13.304 -6.151 1.00 95.06 126 HIS A C 1
ATOM 998 O O . HIS A 1 126 ? 2.155 -14.004 -5.254 1.00 95.06 126 HIS A O 1
ATOM 1004 N N . GLN A 1 127 ? 3.631 -12.460 -5.936 1.00 93.81 127 GLN A N 1
ATOM 1005 C CA . GLN A 1 127 ? 4.228 -12.282 -4.615 1.00 93.81 127 GLN A CA 1
ATOM 1006 C C . GLN A 1 127 ? 3.232 -11.667 -3.623 1.00 93.81 127 GLN A C 1
ATOM 1008 O O . GLN A 1 127 ? 3.125 -12.133 -2.489 1.00 93.81 127 GLN A O 1
ATOM 1013 N N . LEU A 1 128 ? 2.461 -10.667 -4.057 1.00 92.19 128 LEU A N 1
ATOM 1014 C CA . LEU A 1 128 ? 1.440 -10.026 -3.225 1.00 92.19 128 LEU A CA 1
ATOM 1015 C C . LEU A 1 128 ? 0.267 -10.971 -2.920 1.00 92.19 128 LEU A C 1
ATOM 1017 O O . LEU A 1 128 ? -0.226 -10.989 -1.795 1.00 92.19 128 LEU A O 1
ATOM 1021 N N . GLU A 1 129 ? -0.151 -11.793 -3.882 1.00 90.81 129 GLU A N 1
ATOM 1022 C CA . GLU A 1 129 ? -1.172 -12.830 -3.676 1.00 90.81 129 GLU A CA 1
ATOM 1023 C C . GLU A 1 129 ? -0.742 -13.846 -2.604 1.00 90.81 129 GLU A C 1
ATOM 1025 O O . GLU A 1 129 ? -1.505 -14.144 -1.683 1.00 90.81 129 GLU A O 1
ATOM 1030 N N . GLN A 1 130 ? 0.500 -14.331 -2.663 1.00 87.56 130 GLN A N 1
ATOM 1031 C CA . GLN A 1 130 ? 1.038 -15.246 -1.649 1.00 87.56 130 GLN A CA 1
ATOM 1032 C C . GLN A 1 130 ? 1.112 -14.589 -0.265 1.00 87.56 130 GLN A C 1
ATOM 1034 O O . GLN A 1 130 ? 0.759 -15.209 0.741 1.00 87.56 130 GLN A O 1
ATOM 1039 N N . ALA A 1 131 ? 1.536 -13.325 -0.212 1.00 84.19 131 ALA A N 1
ATOM 1040 C CA . ALA A 1 131 ? 1.598 -12.550 1.023 1.00 84.19 131 ALA A CA 1
ATOM 1041 C C . ALA A 1 131 ? 0.204 -12.333 1.642 1.00 84.19 131 ALA A C 1
ATOM 1043 O O . ALA A 1 131 ? 0.040 -12.442 2.860 1.00 84.19 131 ALA A O 1
ATOM 1044 N N . SER A 1 132 ? -0.811 -12.098 0.803 1.00 80.56 132 SER A N 1
ATOM 1045 C CA . SER A 1 132 ? -2.207 -11.938 1.222 1.00 80.56 132 SER A CA 1
ATOM 1046 C C . SER A 1 132 ? -2.754 -13.216 1.857 1.00 80.56 132 SER A C 1
ATOM 1048 O O . SER A 1 132 ? -3.286 -13.166 2.964 1.00 80.56 132 SER A O 1
ATOM 1050 N N . GLN A 1 133 ? -2.541 -14.374 1.227 1.00 72.06 133 GLN A N 1
ATOM 1051 C CA . GLN A 1 133 ? -3.015 -15.666 1.740 1.00 72.06 133 GLN A CA 1
ATOM 1052 C C . GLN A 1 133 ? -2.388 -16.035 3.092 1.00 72.06 133 GLN A C 1
ATOM 1054 O O . GLN A 1 133 ? -3.052 -16.621 3.949 1.00 72.06 133 GLN A O 1
ATOM 1059 N N . ALA A 1 134 ? -1.123 -15.667 3.315 1.00 62.00 134 ALA A N 1
ATOM 1060 C CA . ALA A 1 134 ? -0.481 -15.829 4.616 1.00 62.00 134 ALA A CA 1
ATOM 1061 C C . ALA A 1 134 ? -1.138 -14.943 5.691 1.00 62.00 134 ALA A C 1
ATOM 1063 O O . ALA A 1 134 ? -1.285 -15.369 6.837 1.00 62.00 134 ALA A O 1
ATOM 1064 N N . PHE A 1 135 ? -1.587 -13.742 5.324 1.00 56.41 135 PHE A N 1
ATOM 1065 C CA . PHE A 1 135 ? -2.217 -12.786 6.234 1.00 56.41 135 PHE A CA 1
ATOM 1066 C C . PHE A 1 135 ? -3.647 -13.185 6.639 1.00 56.41 135 PHE A C 1
ATOM 1068 O O . PHE A 1 135 ? -4.015 -13.032 7.802 1.00 56.41 135 PHE A O 1
ATOM 1075 N N . THR A 1 136 ? -4.432 -13.780 5.733 1.00 53.09 136 THR A N 1
ATOM 1076 C CA . THR A 1 136 ? -5.810 -14.249 6.011 1.00 53.09 136 THR A CA 1
ATOM 1077 C C . THR A 1 136 ? -5.871 -15.494 6.911 1.00 53.09 136 THR A C 1
ATOM 1079 O O . THR A 1 136 ? -6.945 -15.899 7.334 1.00 53.09 136 THR A O 1
ATOM 1082 N N . SER A 1 137 ? -4.734 -16.131 7.218 1.00 35.38 137 SER A N 1
ATOM 1083 C CA . SER A 1 137 ? -4.687 -17.328 8.075 1.00 35.38 137 SER A CA 1
ATOM 1084 C C . SER A 1 137 ? -4.753 -17.040 9.589 1.00 35.38 137 SER A C 1
ATOM 1086 O O . SER A 1 137 ? -4.812 -17.971 10.395 1.00 35.38 137 SER A O 1
ATOM 1088 N N . LEU A 1 138 ? -4.798 -15.762 9.986 1.00 37.41 138 LEU A N 1
ATOM 1089 C CA . LEU A 1 138 ? -5.204 -15.333 11.330 1.00 37.41 138 LEU A CA 1
ATOM 1090 C C . LEU A 1 138 ? -6.724 -15.522 11.481 1.00 37.41 138 LEU A C 1
ATOM 1092 O O . LEU A 1 138 ? -7.451 -15.231 10.535 1.00 37.41 138 LEU A O 1
ATOM 1096 N N . PRO A 1 139 ? -7.229 -16.028 12.624 1.00 32.72 139 PRO A N 1
ATOM 1097 C CA . PRO A 1 139 ? -8.630 -16.413 12.748 1.00 32.72 139 PRO A CA 1
ATOM 1098 C C . PRO A 1 139 ? -9.543 -15.222 12.460 1.00 32.72 139 PRO A C 1
ATOM 1100 O O . PRO A 1 139 ? -9.535 -14.233 13.193 1.00 32.72 139 PRO A O 1
ATOM 1103 N N . ASP A 1 140 ? -10.331 -15.350 11.390 1.00 37.78 140 ASP A N 1
ATOM 1104 C CA . ASP A 1 140 ? -11.359 -14.398 10.992 1.00 37.78 140 ASP A CA 1
ATOM 1105 C C . ASP A 1 140 ? -12.276 -14.097 12.185 1.00 37.78 140 ASP A C 1
ATOM 1107 O O . ASP A 1 140 ? -13.162 -14.880 12.552 1.00 37.78 140 ASP A O 1
ATOM 1111 N N . GLY A 1 141 ? -12.098 -12.919 12.783 1.00 39.84 141 GLY A N 1
ATOM 1112 C CA . GLY A 1 141 ? -13.170 -12.267 13.512 1.00 39.84 141 GLY A CA 1
ATOM 1113 C C . GLY A 1 141 ? -14.299 -12.054 12.513 1.00 39.84 141 GLY A C 1
ATOM 1114 O O . GLY A 1 141 ? -14.154 -11.269 11.580 1.00 39.84 141 GLY A O 1
ATOM 1115 N N . GLN A 1 142 ? -15.385 -12.818 12.658 1.00 33.28 142 GLN A N 1
ATOM 1116 C CA . GLN A 1 142 ? -16.544 -12.785 11.768 1.00 33.28 142 GLN A CA 1
ATOM 1117 C C . GLN A 1 142 ? -16.926 -11.335 11.449 1.00 33.28 142 GLN A C 1
ATOM 1119 O O . GLN A 1 142 ? -17.450 -10.625 12.306 1.00 33.28 142 GLN A O 1
ATOM 1124 N N . SER A 1 143 ? -16.666 -10.906 10.211 1.00 36.94 143 SER A N 1
ATOM 1125 C CA . SER A 1 143 ? -17.049 -9.586 9.717 1.00 36.94 143 SER A CA 1
ATOM 1126 C C . SER A 1 143 ? -18.571 -9.470 9.780 1.00 36.94 143 SER A C 1
ATOM 1128 O O . SER A 1 143 ? -19.307 -10.011 8.948 1.00 36.94 143 SER A O 1
ATOM 1130 N N . THR A 1 144 ? -19.070 -8.801 10.817 1.00 33.66 144 THR A N 1
ATOM 1131 C CA . THR A 1 144 ? -20.489 -8.481 10.914 1.00 33.66 144 THR A CA 1
ATOM 1132 C C . THR A 1 144 ? -20.758 -7.288 10.005 1.00 33.66 144 THR A C 1
ATOM 1134 O O . THR A 1 144 ? -19.995 -6.326 9.969 1.00 33.66 144 THR A O 1
ATOM 1137 N N . LYS A 1 145 ? -21.835 -7.371 9.211 1.00 33.75 145 LYS A N 1
ATOM 1138 C CA . LYS A 1 145 ? -22.253 -6.382 8.202 1.00 33.75 145 LYS A CA 1
ATOM 1139 C C . LYS A 1 145 ? -22.522 -4.997 8.822 1.00 33.75 145 LYS A C 1
ATOM 1141 O O . LYS A 1 145 ? -23.671 -4.588 8.968 1.00 33.75 145 LYS A O 1
ATOM 1146 N N . GLY A 1 146 ? -21.476 -4.254 9.161 1.00 36.62 146 GLY A N 1
ATOM 1147 C CA . GLY A 1 146 ? -21.538 -2.850 9.539 1.00 36.62 146 GLY A CA 1
ATOM 1148 C C . GLY A 1 146 ? -21.502 -1.981 8.287 1.00 36.62 146 GLY A C 1
ATOM 1149 O O . GLY A 1 146 ? -20.569 -2.057 7.494 1.00 36.62 146 GLY A O 1
ATOM 1150 N N . LYS A 1 147 ? -22.519 -1.140 8.077 1.00 37.69 147 LYS A N 1
ATOM 1151 C CA . LYS A 1 147 ? -22.416 -0.059 7.089 1.00 37.69 147 LYS A CA 1
ATOM 1152 C C . LYS A 1 147 ? -21.388 0.946 7.616 1.00 37.69 147 LYS A C 1
ATOM 1154 O O . LYS A 1 147 ? -21.658 1.589 8.627 1.00 37.69 147 LYS A O 1
ATOM 1159 N N . LEU A 1 148 ? -20.245 1.084 6.940 1.00 44.44 148 LEU A N 1
ATOM 1160 C CA . LEU A 1 148 ? -19.291 2.167 7.194 1.00 44.44 148 LEU A CA 1
ATOM 1161 C C . LEU A 1 148 ? -20.020 3.498 6.950 1.00 44.44 148 LEU A C 1
ATOM 1163 O O . LEU A 1 148 ? -20.358 3.847 5.818 1.00 44.44 148 LEU A O 1
ATOM 1167 N N . GLY A 1 149 ? -20.377 4.198 8.024 1.00 43.00 149 GLY A N 1
ATOM 1168 C CA . GLY A 1 149 ? -21.004 5.510 7.928 1.00 43.00 149 GLY A CA 1
ATOM 1169 C C . GLY A 1 149 ? -19.973 6.567 7.542 1.00 43.00 149 GLY A C 1
ATOM 1170 O O . GLY A 1 149 ? -18.806 6.469 7.910 1.00 43.00 149 GLY A O 1
ATOM 1171 N N . ARG A 1 150 ? -20.407 7.599 6.813 1.00 42.00 150 ARG A N 1
ATOM 1172 C CA . ARG A 1 150 ? -19.566 8.761 6.497 1.00 42.00 150 ARG A CA 1
ATOM 1173 C C . ARG A 1 150 ? -19.162 9.459 7.798 1.00 42.00 150 ARG A C 1
ATOM 1175 O O . ARG A 1 150 ? -20.014 10.028 8.471 1.00 42.00 150 ARG A O 1
ATOM 1182 N N . SER A 1 151 ? -17.877 9.431 8.140 1.00 49.09 151 SER A N 1
ATOM 1183 C CA . SER A 1 151 ? -17.322 10.218 9.243 1.00 49.09 151 SER A CA 1
ATOM 1184 C C . SER A 1 151 ? -16.858 11.567 8.704 1.00 49.09 151 SER A C 1
ATOM 1186 O O . SER A 1 151 ? -15.681 11.788 8.460 1.00 49.09 151 SER A O 1
ATOM 1188 N N . ARG A 1 152 ? -17.795 12.480 8.422 1.00 48.28 152 ARG A N 1
ATOM 1189 C CA . ARG A 1 152 ? -17.444 13.804 7.872 1.00 48.28 152 ARG A CA 1
ATOM 1190 C C . ARG A 1 152 ? -16.950 14.800 8.922 1.00 48.28 152 ARG A C 1
ATOM 1192 O O . ARG A 1 152 ? -16.505 15.880 8.556 1.00 48.28 152 ARG A O 1
ATOM 1199 N N . LYS A 1 153 ? -17.054 14.472 10.215 1.00 54.25 153 LYS A N 1
ATOM 1200 C CA . LYS A 1 153 ? -16.713 15.388 11.317 1.00 54.25 153 LYS A CA 1
ATOM 1201 C C . LYS A 1 153 ? -15.355 15.132 11.968 1.00 54.25 153 LYS A C 1
ATOM 1203 O O . LYS A 1 153 ? -14.979 15.920 12.831 1.00 54.25 153 LYS A O 1
ATOM 1208 N N . ARG A 1 154 ? -14.643 14.054 11.620 1.00 64.81 154 ARG A N 1
ATOM 1209 C CA . ARG A 1 154 ? -13.377 13.702 12.275 1.00 64.81 154 ARG A CA 1
ATOM 1210 C C . ARG A 1 154 ? -12.323 13.310 11.245 1.00 64.81 154 ARG A C 1
ATOM 1212 O O . ARG A 1 154 ? -12.469 12.237 10.659 1.00 64.81 154 ARG A O 1
ATOM 1219 N N . PRO A 1 155 ? -11.308 14.157 11.019 1.00 65.19 155 PRO A N 1
ATOM 1220 C CA . PRO A 1 155 ? -10.225 13.823 10.109 1.00 65.19 155 PRO A CA 1
ATOM 1221 C C . PRO A 1 155 ? -9.482 12.599 10.648 1.00 65.19 155 PRO A C 1
ATOM 1223 O O . PRO A 1 155 ? -9.191 12.507 11.844 1.00 65.19 155 PRO A O 1
ATOM 1226 N N . LEU A 1 156 ? -9.214 11.633 9.777 1.00 66.44 156 LEU A N 1
ATOM 1227 C CA . LEU A 1 156 ? -8.502 10.405 10.125 1.00 66.44 156 LEU A CA 1
ATOM 1228 C C . LEU A 1 156 ? -7.052 10.661 10.507 1.00 66.44 156 LEU A C 1
ATOM 1230 O O . LEU A 1 156 ? -6.484 9.860 11.240 1.00 66.44 156 LEU A O 1
ATOM 1234 N N . LEU A 1 157 ? -6.475 11.784 10.081 1.00 62.44 157 LEU A N 1
ATOM 1235 C CA . LEU A 1 157 ? -5.177 12.249 10.571 1.00 62.44 157 LEU A CA 1
ATOM 1236 C C . LEU A 1 157 ? -5.106 12.304 12.103 1.00 62.44 157 LEU A C 1
ATOM 1238 O O . LEU A 1 157 ? -4.074 11.958 12.673 1.00 62.44 157 LEU A O 1
ATOM 1242 N N . ASN A 1 158 ? -6.210 12.634 12.783 1.00 71.19 158 ASN A N 1
ATOM 1243 C CA . ASN A 1 158 ? -6.250 12.669 14.248 1.00 71.19 158 ASN A CA 1
ATOM 1244 C C . ASN A 1 158 ? -6.087 11.276 14.871 1.00 71.19 158 ASN A C 1
ATOM 1246 O O . ASN A 1 158 ? -5.786 11.168 16.056 1.00 71.19 158 ASN A O 1
ATOM 1250 N N . LEU A 1 159 ? -6.248 10.197 14.092 1.00 71.19 159 LEU A N 1
ATOM 1251 C CA . LEU A 1 159 ? -5.921 8.848 14.544 1.00 71.19 159 LEU A CA 1
ATOM 1252 C C . LEU A 1 15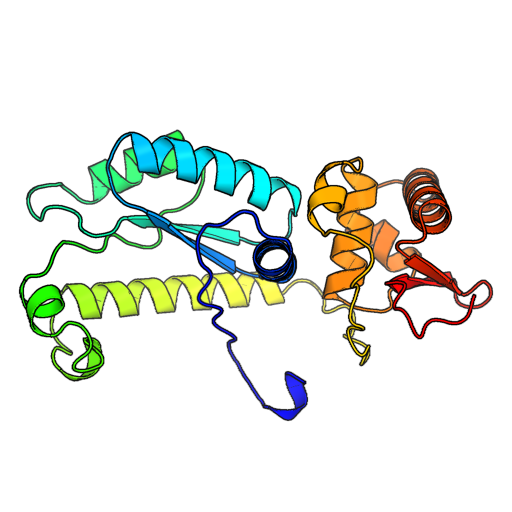9 ? -4.450 8.772 14.972 1.00 71.19 159 LEU A C 1
ATOM 1254 O O . LEU A 1 159 ? -4.142 8.125 15.967 1.00 71.19 159 LEU A O 1
ATOM 1258 N N . LEU A 1 160 ? -3.557 9.478 14.269 1.00 70.56 160 LEU A N 1
ATOM 1259 C CA . LEU A 1 160 ? -2.118 9.498 14.542 1.00 70.56 160 LEU A CA 1
ATOM 1260 C C . LEU A 1 160 ? -1.764 10.188 15.869 1.00 70.56 160 LEU A C 1
ATOM 1262 O O . LEU A 1 160 ? -0.696 9.924 16.417 1.00 70.56 160 LEU A O 1
ATOM 1266 N N . GLU A 1 161 ? -2.654 11.026 16.407 1.00 77.25 161 GLU A N 1
ATOM 1267 C CA . GLU A 1 161 ? -2.462 11.710 17.693 1.00 77.25 161 GLU A CA 1
ATOM 1268 C C . GLU A 1 161 ? -2.693 10.776 18.892 1.00 77.25 161 GLU A C 1
ATOM 1270 O O . GLU A 1 161 ? -2.249 11.065 20.005 1.00 77.25 161 GLU A O 1
ATOM 1275 N N . PHE A 1 162 ? -3.372 9.643 18.683 1.00 81.50 162 PHE A N 1
ATOM 1276 C CA . PHE A 1 162 ? -3.661 8.698 19.752 1.00 81.50 162 PHE A CA 1
ATOM 1277 C C . PHE A 1 162 ? -2.444 7.840 20.134 1.00 81.50 162 PHE A C 1
ATOM 1279 O O . PHE A 1 162 ? -1.611 7.493 19.281 1.00 81.50 162 PHE A O 1
ATOM 1286 N N . PRO A 1 163 ? -2.350 7.408 21.405 1.00 83.06 163 PRO A N 1
ATOM 1287 C CA . PRO A 1 163 ? -1.359 6.418 21.800 1.00 83.06 163 PRO A CA 1
ATOM 1288 C C . PRO A 1 163 ? -1.560 5.086 21.056 1.00 83.06 163 PRO A C 1
ATOM 1290 O O . PRO A 1 163 ? -2.601 4.812 20.454 1.00 83.06 163 PRO A O 1
ATOM 1293 N N . ARG A 1 164 ? -0.513 4.250 21.045 1.00 80.94 164 ARG A N 1
ATOM 1294 C CA . ARG A 1 164 ? -0.457 3.032 20.212 1.00 80.94 164 ARG A CA 1
ATOM 1295 C C . ARG A 1 164 ? -1.624 2.071 20.465 1.00 80.94 164 ARG A C 1
ATOM 1297 O O . ARG A 1 164 ? -2.111 1.465 19.515 1.00 80.94 164 ARG A O 1
ATOM 1304 N N . LEU A 1 165 ? -2.064 1.925 21.716 1.00 83.44 165 LEU A N 1
ATOM 1305 C CA . LEU A 1 165 ? -3.130 0.988 22.072 1.00 83.44 165 LEU A CA 1
ATOM 1306 C C . LEU A 1 165 ? -4.489 1.452 21.537 1.00 83.44 165 LEU A C 1
ATOM 1308 O O . LEU A 1 165 ? -5.195 0.679 20.896 1.00 83.44 165 LEU A O 1
ATOM 1312 N N . GLU A 1 166 ? -4.823 2.724 21.719 1.00 86.62 166 GLU A N 1
ATOM 1313 C CA . GLU A 1 166 ? -6.029 3.350 21.185 1.00 86.62 166 GLU A CA 1
ATOM 1314 C C . GLU A 1 166 ? -6.072 3.263 19.660 1.00 86.62 166 GLU A C 1
ATOM 1316 O O . GLU A 1 166 ? -7.108 2.916 19.092 1.00 86.62 166 GLU A O 1
ATOM 1321 N N . ARG A 1 167 ? -4.939 3.505 18.989 1.00 82.75 167 ARG A N 1
ATOM 1322 C CA . ARG A 1 167 ? -4.839 3.315 17.537 1.00 82.75 167 ARG A CA 1
ATOM 1323 C C . ARG A 1 167 ? -5.150 1.883 17.136 1.00 82.75 167 ARG A C 1
ATOM 1325 O O . ARG A 1 167 ? -5.983 1.684 16.261 1.00 82.75 167 ARG A O 1
ATOM 1332 N N . ARG A 1 168 ? -4.561 0.888 17.806 1.00 81.50 168 ARG A N 1
ATOM 1333 C CA . ARG A 1 168 ? -4.852 -0.530 17.534 1.00 81.50 168 ARG A CA 1
ATOM 1334 C C . ARG A 1 168 ? -6.327 -0.863 17.715 1.00 81.50 168 ARG A C 1
ATOM 1336 O O . ARG A 1 168 ? -6.902 -1.510 16.845 1.00 81.50 168 ARG A O 1
ATOM 1343 N N . VAL A 1 169 ? -6.942 -0.411 18.809 1.00 85.38 169 VAL A N 1
ATOM 1344 C CA . VAL A 1 169 ? -8.374 -0.625 19.069 1.00 85.38 169 VAL A CA 1
ATOM 1345 C C . VAL A 1 169 ? -9.214 0.011 17.963 1.00 85.38 169 VAL A C 1
ATOM 1347 O O . VAL A 1 169 ? -10.078 -0.648 17.387 1.00 85.38 169 VAL A O 1
ATOM 1350 N N . LEU A 1 170 ? -8.943 1.270 17.619 1.00 83.94 170 LEU A N 1
ATOM 1351 C CA . LEU A 1 170 ? -9.701 1.994 16.605 1.00 83.94 170 LEU A CA 1
ATOM 1352 C C . LEU A 1 170 ? -9.558 1.354 15.218 1.00 83.94 170 LEU A C 1
ATOM 1354 O O . LEU A 1 170 ? -10.564 1.159 14.536 1.00 83.94 170 LEU A O 1
ATOM 1358 N N . THR A 1 171 ? -8.345 0.965 14.820 1.00 79.12 171 THR A N 1
ATOM 1359 C CA . THR A 1 171 ? -8.108 0.283 13.543 1.00 79.12 171 THR A CA 1
ATOM 1360 C C . THR A 1 171 ? -8.759 -1.105 13.514 1.00 79.12 171 THR A C 1
ATOM 1362 O O . THR A 1 171 ? -9.356 -1.474 12.502 1.00 79.12 171 THR A O 1
ATOM 1365 N N . ALA A 1 172 ? -8.740 -1.862 14.618 1.00 80.75 172 ALA A N 1
ATOM 1366 C CA . ALA A 1 172 ? -9.424 -3.157 14.709 1.00 80.75 172 ALA A CA 1
ATOM 1367 C C . ALA A 1 172 ? -10.940 -3.013 14.506 1.00 80.75 172 ALA A C 1
ATOM 1369 O O . ALA A 1 172 ? -11.530 -3.730 13.696 1.00 80.75 172 ALA A O 1
ATOM 1370 N N . VAL A 1 173 ? -11.552 -2.031 15.171 1.00 84.19 173 VAL A N 1
ATOM 1371 C CA . VAL A 1 173 ? -12.983 -1.722 15.044 1.00 84.19 173 VAL A CA 1
ATOM 1372 C C . VAL A 1 173 ? -13.337 -1.247 13.627 1.00 84.19 173 VAL A C 1
ATOM 1374 O O . VAL A 1 173 ? -14.395 -1.599 13.105 1.00 84.19 173 VAL A O 1
ATOM 1377 N N . LEU A 1 174 ? -12.471 -0.462 12.976 1.00 79.81 174 LEU A N 1
ATOM 1378 C CA . LEU A 1 174 ? -12.676 -0.010 11.593 1.00 79.81 174 LEU A CA 1
ATOM 1379 C C . LEU A 1 174 ? -12.636 -1.166 10.584 1.00 79.81 174 LEU A C 1
ATOM 1381 O O . LEU A 1 174 ? -13.425 -1.174 9.640 1.00 79.81 174 LEU A O 1
ATOM 1385 N N . ARG A 1 175 ? -11.745 -2.142 10.792 1.00 76.25 175 ARG A N 1
ATOM 1386 C CA . ARG A 1 175 ? -11.534 -3.272 9.873 1.00 76.25 175 ARG A CA 1
ATOM 1387 C C . ARG A 1 175 ? -12.550 -4.395 10.056 1.00 76.25 175 ARG A C 1
ATOM 1389 O O . ARG A 1 175 ? -13.108 -4.886 9.080 1.00 76.25 175 ARG A O 1
ATOM 1396 N N . GLN A 1 176 ? -12.789 -4.806 11.299 1.00 78.00 176 GLN A N 1
ATOM 1397 C CA . GLN A 1 176 ? -13.641 -5.958 11.621 1.00 78.00 176 GLN A CA 1
ATOM 1398 C C . GLN A 1 176 ? -15.110 -5.556 11.818 1.00 78.00 176 GLN A C 1
ATOM 1400 O O . GLN A 1 176 ? -16.009 -6.395 11.732 1.00 78.00 176 GLN A O 1
ATOM 1405 N N . GLY A 1 177 ? -15.368 -4.264 12.040 1.00 79.12 177 GLY A N 1
ATOM 1406 C CA . GLY A 1 177 ? -16.671 -3.770 12.457 1.00 79.12 177 GLY A CA 1
ATOM 1407 C C . GLY A 1 177 ? -16.892 -3.985 13.961 1.00 79.12 177 GLY A C 1
ATOM 1408 O O . GLY A 1 177 ? -15.943 -3.905 14.741 1.00 79.12 177 GLY A O 1
ATOM 1409 N N . PRO A 1 178 ? -18.146 -4.203 14.399 1.00 84.69 178 PRO A N 1
ATOM 1410 C CA . PRO A 1 178 ? -18.460 -4.512 15.792 1.00 84.69 178 PRO A CA 1
ATOM 1411 C C . PRO A 1 178 ? -17.641 -5.698 16.327 1.00 84.69 178 PRO A C 1
ATOM 1413 O O . PRO A 1 178 ? -17.734 -6.799 15.785 1.00 84.69 178 PRO A O 1
ATOM 1416 N N . ILE A 1 179 ? -16.879 -5.478 17.400 1.00 86.62 179 ILE A N 1
ATOM 1417 C CA . ILE A 1 179 ? -15.944 -6.450 17.990 1.00 86.62 179 ILE A CA 1
ATOM 1418 C C . ILE A 1 179 ? -16.157 -6.562 19.504 1.00 86.62 179 ILE A C 1
ATOM 1420 O O . ILE A 1 179 ? -16.474 -5.573 20.167 1.00 86.62 179 ILE A O 1
ATOM 1424 N N . ASN A 1 180 ? -16.012 -7.764 20.066 1.00 88.75 180 ASN A N 1
ATOM 1425 C CA . ASN A 1 180 ? -16.146 -7.969 21.511 1.00 88.75 180 ASN A CA 1
ATOM 1426 C C . ASN A 1 180 ? -14.894 -7.511 22.265 1.00 88.75 180 ASN A C 1
ATOM 1428 O O . ASN A 1 180 ? -13.778 -7.616 21.753 1.00 88.75 180 ASN A O 1
ATOM 1432 N N . LEU A 1 181 ? -15.078 -7.081 23.515 1.00 85.88 181 LEU A N 1
ATOM 1433 C CA . LEU A 1 181 ? -13.978 -6.709 24.404 1.00 85.88 181 LEU A CA 1
ATOM 1434 C C . LEU A 1 181 ? -12.933 -7.829 24.542 1.00 85.88 181 LEU A C 1
ATOM 1436 O O . LEU A 1 181 ? -11.743 -7.567 24.396 1.00 85.88 181 LEU A O 1
ATOM 1440 N N . ASP A 1 182 ? -13.370 -9.074 24.743 1.00 84.62 182 ASP A N 1
ATOM 1441 C CA . ASP A 1 182 ? -12.463 -10.218 24.904 1.00 84.62 182 ASP A CA 1
ATOM 1442 C C . ASP A 1 182 ? -11.571 -10.428 23.670 1.00 84.62 182 ASP A C 1
ATOM 1444 O O . ASP A 1 182 ? -10.374 -10.680 23.795 1.00 84.62 182 ASP A O 1
ATOM 1448 N N . GLN A 1 183 ? -12.130 -10.233 22.469 1.00 84.12 183 GLN A N 1
ATOM 1449 C CA . GLN A 1 183 ? -11.378 -10.319 21.215 1.00 84.12 183 GLN A CA 1
ATOM 1450 C C . GLN A 1 183 ? -10.371 -9.174 21.074 1.00 84.12 183 GLN A C 1
ATOM 1452 O O . GLN A 1 183 ? -9.256 -9.400 20.611 1.00 84.12 183 GLN A O 1
ATOM 1457 N N . LEU A 1 184 ? -10.726 -7.953 21.488 1.00 85.06 184 LEU A N 1
ATOM 1458 C CA . LEU A 1 184 ? -9.786 -6.826 21.502 1.00 85.06 184 LEU A CA 1
ATOM 1459 C C . LEU A 1 184 ? -8.625 -7.072 22.471 1.00 85.06 184 LEU A C 1
ATOM 1461 O O . LEU A 1 184 ? -7.480 -6.765 22.142 1.00 85.06 184 LEU A O 1
ATOM 1465 N N . ILE A 1 185 ? -8.897 -7.644 23.644 1.00 85.62 185 ILE A N 1
ATOM 1466 C CA . ILE A 1 185 ? -7.863 -7.995 24.626 1.00 85.62 185 ILE A CA 1
ATOM 1467 C C . ILE A 1 185 ? -6.912 -9.036 24.029 1.00 85.62 185 ILE A C 1
ATOM 1469 O O . ILE A 1 185 ? -5.703 -8.803 23.988 1.00 85.62 185 ILE A O 1
ATOM 1473 N N . GLU A 1 186 ? -7.451 -10.120 23.473 1.00 83.31 186 GLU A N 1
ATOM 1474 C CA . GLU A 1 186 ? -6.664 -11.182 22.838 1.00 83.31 186 GLU A CA 1
ATOM 1475 C C . GLU A 1 186 ? -5.811 -10.661 21.666 1.00 83.31 186 GLU A C 1
ATOM 1477 O O . GLU A 1 186 ? -4.611 -10.926 21.605 1.00 83.31 186 GLU A O 1
ATOM 1482 N N . GLN A 1 187 ? -6.392 -9.855 20.771 1.00 79.25 187 GLN A N 1
ATOM 1483 C CA . GLN A 1 187 ? -5.698 -9.315 19.594 1.00 79.25 187 GLN A CA 1
ATOM 1484 C C . GLN A 1 187 ? -4.698 -8.205 19.932 1.00 79.25 187 GLN A C 1
ATOM 1486 O O . GLN A 1 187 ? -3.740 -7.984 19.186 1.00 79.25 187 GLN A O 1
ATOM 1491 N N . SER A 1 188 ? -4.916 -7.458 21.016 1.00 77.62 188 SER A N 1
ATOM 1492 C CA . SER A 1 188 ? -4.008 -6.386 21.431 1.00 77.62 188 SER A CA 1
ATOM 1493 C C . SER A 1 188 ? -2.744 -6.934 22.100 1.00 77.62 188 SER A C 1
ATOM 1495 O O . SER A 1 188 ? -1.679 -6.338 21.941 1.00 77.62 188 SER A O 1
ATOM 1497 N N . GLY A 1 189 ? -2.839 -8.074 22.797 1.00 77.81 189 GLY A N 1
ATOM 1498 C CA . GLY A 1 189 ? -1.759 -8.612 23.630 1.00 77.81 189 GLY A CA 1
ATOM 1499 C C . GLY A 1 189 ? -1.505 -7.796 24.905 1.00 77.81 189 GLY A C 1
ATOM 1500 O O . GLY A 1 189 ? -0.466 -7.969 25.541 1.00 77.81 189 GLY A O 1
ATOM 1501 N N . HIS A 1 190 ? -2.430 -6.898 25.257 1.00 85.19 190 HIS A N 1
ATOM 1502 C CA . HIS A 1 190 ? -2.379 -6.039 26.438 1.00 85.19 190 HIS A CA 1
ATOM 1503 C C . HIS A 1 190 ? -3.301 -6.554 27.546 1.00 85.19 190 HIS A C 1
ATOM 1505 O O . HIS A 1 190 ? -4.150 -7.422 27.330 1.00 85.19 190 HIS A O 1
ATOM 1511 N N . SER A 1 191 ? -3.131 -6.029 28.760 1.00 87.25 191 SER A N 1
ATOM 1512 C CA . SER A 1 191 ? -4.003 -6.385 29.880 1.00 87.25 191 SER A CA 1
ATOM 1513 C C . SER A 1 191 ? -5.425 -5.847 29.684 1.00 87.25 191 SER A C 1
ATOM 1515 O O . SER A 1 191 ? -5.648 -4.833 29.018 1.00 87.25 191 SER A O 1
ATOM 1517 N N . SER A 1 192 ? -6.403 -6.502 30.316 1.00 88.38 192 SER A N 1
ATOM 1518 C CA . SER A 1 192 ? -7.801 -6.060 30.262 1.00 88.38 192 SER A CA 1
ATOM 1519 C C . SER A 1 192 ? -7.988 -4.621 30.755 1.00 88.38 192 SER A C 1
ATOM 1521 O O . SER A 1 192 ? -8.828 -3.909 30.214 1.00 88.38 192 SER A O 1
ATOM 1523 N N . GLU A 1 193 ? -7.225 -4.182 31.761 1.00 89.62 193 GLU A N 1
ATOM 1524 C CA . GLU A 1 193 ? -7.326 -2.825 32.316 1.00 89.62 193 GLU A CA 1
ATOM 1525 C C . GLU A 1 193 ? -6.827 -1.761 31.330 1.00 89.62 193 GLU A C 1
ATOM 1527 O O . GLU A 1 193 ? -7.473 -0.728 31.146 1.00 89.62 193 GLU A O 1
ATOM 1532 N N . GLU A 1 194 ? -5.711 -2.024 30.645 1.00 89.00 194 GLU A N 1
ATOM 1533 C CA . GLU A 1 194 ? -5.157 -1.115 29.635 1.00 89.00 194 GLU A CA 1
ATOM 1534 C C . GLU A 1 194 ? -6.113 -0.957 28.447 1.00 89.00 194 GLU A C 1
ATOM 1536 O O . GLU A 1 194 ? -6.385 0.162 28.012 1.00 89.00 194 GLU A O 1
ATOM 1541 N N . VAL A 1 195 ? -6.663 -2.070 27.947 1.00 89.31 195 VAL A N 1
ATOM 1542 C CA . VAL A 1 195 ? -7.603 -2.065 26.814 1.00 89.31 195 VAL A CA 1
ATOM 1543 C C . VAL A 1 195 ? -8.893 -1.337 27.181 1.00 89.31 195 VAL A C 1
ATOM 1545 O O . VAL A 1 195 ? -9.385 -0.534 26.390 1.00 89.31 195 VAL A O 1
ATOM 1548 N N . MET A 1 196 ? -9.414 -1.553 28.391 1.00 89.50 196 MET A N 1
ATOM 1549 C CA . MET A 1 196 ? -10.586 -0.829 28.888 1.00 89.50 196 MET A CA 1
ATOM 1550 C C . MET A 1 196 ? -10.323 0.672 29.015 1.00 89.50 196 MET A C 1
ATOM 1552 O O . MET A 1 196 ? -11.135 1.468 28.552 1.00 89.50 196 MET A O 1
ATOM 1556 N N . THR A 1 197 ? -9.162 1.066 29.543 1.00 91.75 197 THR A N 1
ATOM 1557 C CA . THR A 1 197 ? -8.765 2.481 29.641 1.00 91.75 197 THR A CA 1
ATOM 1558 C C . THR A 1 197 ? -8.703 3.138 28.258 1.00 91.75 197 THR A C 1
ATOM 1560 O O . THR A 1 197 ? -9.211 4.244 28.061 1.00 91.75 197 THR A O 1
ATOM 1563 N N . ALA A 1 198 ? -8.133 2.440 27.271 1.00 89.62 198 ALA A N 1
ATOM 1564 C CA . ALA A 1 198 ? -8.079 2.902 25.887 1.00 89.62 198 ALA A CA 1
ATOM 1565 C C . ALA A 1 198 ? -9.482 3.038 25.266 1.00 89.62 198 ALA A C 1
ATOM 1567 O O . ALA A 1 198 ? -9.776 4.036 24.605 1.00 89.62 198 ALA A O 1
ATOM 1568 N N . ILE A 1 199 ? -10.371 2.065 25.502 1.00 90.94 199 ILE A N 1
ATOM 1569 C CA . ILE A 1 199 ? -11.764 2.110 25.037 1.00 90.94 199 ILE A CA 1
ATOM 1570 C C . ILE A 1 199 ? -12.502 3.295 25.662 1.00 90.94 199 ILE A C 1
ATOM 1572 O O . ILE A 1 199 ? -13.134 4.062 24.938 1.00 90.94 199 ILE A O 1
ATOM 1576 N N . GLU A 1 200 ? -12.401 3.492 26.975 1.00 90.25 200 GLU A N 1
ATOM 1577 C CA . GLU A 1 200 ? -13.034 4.613 27.673 1.00 90.25 200 GLU A CA 1
ATOM 1578 C C . GLU A 1 200 ? -12.561 5.958 27.124 1.00 90.2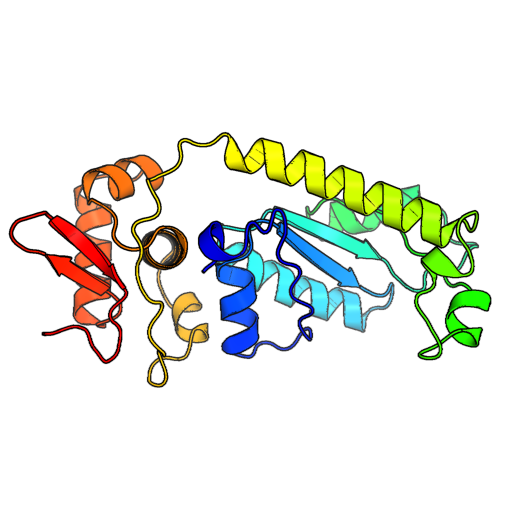5 200 GLU A C 1
ATOM 1580 O O . GLU A 1 200 ? -13.384 6.830 26.831 1.00 90.25 200 GLU A O 1
ATOM 1585 N N . HIS A 1 201 ? -11.254 6.113 26.909 1.00 90.44 201 HIS A N 1
ATOM 1586 C CA . HIS A 1 201 ? -10.697 7.319 26.310 1.00 90.44 201 HIS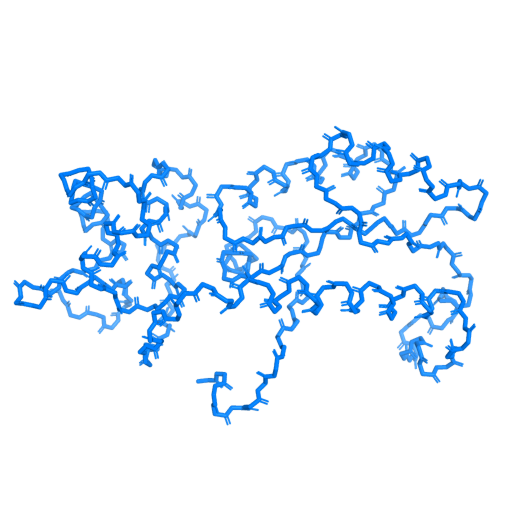 A CA 1
ATOM 1587 C C . HIS A 1 201 ? -11.257 7.552 24.896 1.00 90.44 201 HIS A C 1
ATOM 1589 O O . HIS A 1 201 ? -11.737 8.645 24.589 1.00 90.44 201 HIS A O 1
ATOM 1595 N N . LEU A 1 202 ? -11.303 6.521 24.049 1.00 88.25 202 LEU A N 1
ATOM 1596 C CA . LEU A 1 202 ? -11.876 6.615 22.703 1.00 88.25 202 LEU A CA 1
ATOM 1597 C C . LEU A 1 202 ? -13.388 6.903 22.709 1.00 88.25 202 LEU A C 1
ATOM 1599 O O . LEU A 1 202 ? -13.864 7.615 21.820 1.00 88.25 202 LEU A O 1
ATOM 1603 N N . ILE A 1 203 ? -14.145 6.400 23.692 1.00 88.75 203 ILE A N 1
ATOM 1604 C CA .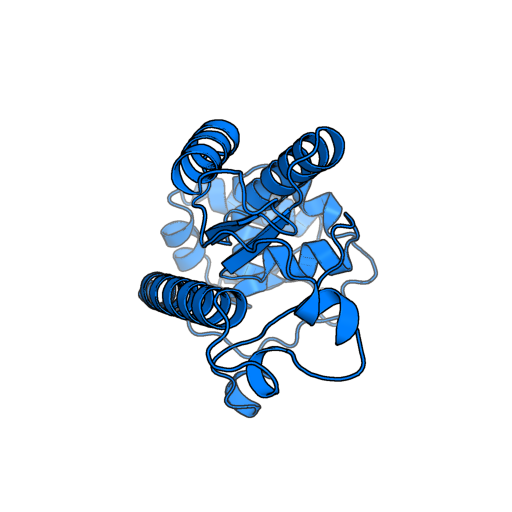 ILE A 1 203 ? -15.569 6.726 23.897 1.00 88.75 203 ILE A CA 1
ATOM 1605 C C . ILE A 1 203 ? -15.729 8.195 24.303 1.00 88.75 203 ILE A C 1
ATOM 1607 O O . ILE A 1 203 ? -16.597 8.880 23.761 1.00 88.75 203 ILE A O 1
ATOM 1611 N N . GLN A 1 204 ? -14.883 8.711 25.201 1.00 85.44 204 GLN A N 1
ATOM 1612 C CA . GLN A 1 204 ? -14.902 10.119 25.625 1.00 85.44 204 GLN A CA 1
ATOM 1613 C C . GLN A 1 204 ? -14.586 11.069 24.464 1.00 85.44 204 GLN A C 1
ATOM 1615 O O . GLN A 1 204 ? -15.264 12.079 24.280 1.00 85.44 204 GLN A O 1
ATOM 1620 N N . GLN A 1 205 ? -13.615 10.705 23.625 1.00 83.06 205 GLN A N 1
ATOM 1621 C CA . GLN A 1 205 ? -13.308 11.406 22.371 1.00 83.06 205 GLN A CA 1
ATOM 1622 C C . GLN A 1 205 ? -14.361 11.130 21.273 1.00 83.06 205 GLN A C 1
ATOM 1624 O O . GLN A 1 205 ? -14.377 11.745 20.203 1.00 83.06 205 GLN A O 1
ATOM 1629 N N . GLY A 1 206 ? -15.282 10.204 21.547 1.00 84.00 206 GLY A N 1
ATOM 1630 C CA . GLY A 1 206 ? -16.457 9.881 20.760 1.00 84.00 206 GLY A CA 1
ATOM 1631 C C . GLY A 1 206 ? -16.199 9.023 19.529 1.00 84.00 206 GLY A C 1
ATOM 1632 O O . GLY A 1 206 ? -17.106 8.936 18.706 1.00 84.00 206 GLY A O 1
ATOM 1633 N N . TRP A 1 207 ? -15.017 8.436 19.347 1.00 83.12 207 TRP A N 1
ATOM 1634 C CA . TRP A 1 207 ? -14.647 7.643 18.164 1.00 83.12 207 TRP A CA 1
ATOM 1635 C C . TRP A 1 207 ? -15.381 6.309 18.073 1.00 83.12 207 TRP A C 1
ATOM 1637 O O . TRP A 1 207 ? -15.721 5.861 16.977 1.00 83.12 207 TRP A O 1
ATOM 1647 N N . ILE A 1 208 ? -15.664 5.703 19.219 1.00 88.31 208 ILE A N 1
ATOM 1648 C CA . ILE A 1 208 ? -16.329 4.407 19.331 1.00 88.31 208 ILE A CA 1
ATOM 1649 C C . ILE A 1 208 ? -17.491 4.499 20.321 1.00 88.31 208 ILE A C 1
ATOM 1651 O O . ILE A 1 208 ? -17.585 5.437 21.113 1.00 88.31 208 ILE A O 1
ATOM 1655 N N . VAL A 1 209 ? -18.384 3.519 20.267 1.00 89.12 209 VAL A N 1
ATOM 1656 C CA . VAL A 1 209 ? -19.389 3.264 21.302 1.00 89.12 209 VAL A CA 1
ATOM 1657 C C . VAL A 1 209 ? -19.305 1.811 21.736 1.00 89.12 209 VAL A C 1
ATOM 1659 O O . VAL A 1 209 ? -19.012 0.937 20.917 1.00 89.12 209 VAL A O 1
ATOM 1662 N N . GLN A 1 210 ? -19.604 1.564 23.005 1.00 90.31 210 GLN A N 1
ATOM 1663 C CA . GLN A 1 210 ? -19.694 0.227 23.569 1.00 90.31 210 GLN A CA 1
ATOM 1664 C C . GLN A 1 210 ? -21.135 -0.050 23.995 1.00 90.31 210 GLN A C 1
ATOM 1666 O O . GLN A 1 210 ? -21.778 0.798 24.612 1.00 90.31 210 GLN A O 1
ATOM 1671 N N . ASP A 1 211 ? -21.656 -1.223 23.646 1.00 85.94 211 ASP A N 1
ATOM 1672 C CA . ASP A 1 211 ? -22.941 -1.685 24.162 1.00 85.94 211 ASP A CA 1
ATOM 1673 C C . ASP A 1 211 ? -22.774 -2.121 25.630 1.00 85.94 211 ASP A C 1
ATOM 1675 O O . ASP A 1 211 ? -21.973 -3.018 25.908 1.00 85.94 211 ASP A O 1
ATOM 1679 N N . PRO A 1 212 ? -23.517 -1.531 26.581 1.00 79.69 212 PRO A N 1
ATOM 1680 C CA . PRO A 1 212 ? -23.363 -1.840 28.001 1.00 79.69 212 PRO A CA 1
ATOM 1681 C C . PRO A 1 212 ? -23.758 -3.282 28.356 1.00 79.69 212 PRO A C 1
ATOM 1683 O O . PRO A 1 212 ? -23.287 -3.814 29.360 1.00 79.69 212 PRO A O 1
ATOM 1686 N N . THR A 1 213 ? -24.596 -3.927 27.542 1.00 80.38 213 THR A N 1
ATOM 1687 C CA . THR A 1 213 ? -25.106 -5.283 27.794 1.00 80.38 213 THR A CA 1
ATOM 1688 C C . THR A 1 213 ? -24.206 -6.336 27.168 1.00 80.38 213 THR A C 1
ATOM 1690 O O . THR A 1 213 ? -23.891 -7.338 27.803 1.00 80.38 213 THR A O 1
ATOM 1693 N N . THR A 1 214 ? -23.809 -6.125 25.913 1.00 83.50 214 THR A N 1
ATOM 1694 C CA . THR A 1 214 ? -23.044 -7.119 25.146 1.00 83.50 214 THR A CA 1
ATOM 1695 C C . THR A 1 214 ? -21.539 -6.879 25.182 1.00 83.50 214 THR A C 1
ATOM 1697 O O . THR A 1 214 ? -20.795 -7.740 24.732 1.00 83.50 214 THR A O 1
ATOM 1700 N N . GLN A 1 215 ? -21.082 -5.734 25.706 1.00 84.62 215 GLN A N 1
ATOM 1701 C CA . GLN A 1 215 ? -19.676 -5.304 25.716 1.00 84.62 215 GLN A CA 1
ATOM 1702 C C . GLN A 1 215 ? -19.053 -5.176 24.313 1.00 84.62 215 GLN A C 1
ATOM 1704 O O . GLN A 1 215 ? -17.835 -5.049 24.177 1.00 84.62 215 GLN A O 1
ATOM 1709 N N . VAL A 1 216 ? -19.884 -5.159 23.265 1.00 87.88 216 VAL A N 1
ATOM 1710 C CA . VAL A 1 216 ? -19.455 -4.991 21.873 1.00 87.88 216 VAL A CA 1
ATOM 1711 C C . VAL A 1 216 ? -19.074 -3.537 21.618 1.00 87.88 216 VAL A C 1
ATOM 1713 O O . VAL A 1 216 ? -19.871 -2.624 21.842 1.00 87.88 216 VAL A O 1
ATOM 1716 N N . VAL A 1 217 ? -17.875 -3.335 21.083 1.00 88.56 217 VAL A N 1
ATOM 1717 C CA . VAL A 1 217 ? -17.325 -2.045 20.669 1.00 88.56 217 VAL A CA 1
ATOM 1718 C C . VAL A 1 217 ? -17.537 -1.856 19.167 1.00 88.56 217 VAL A C 1
ATOM 1720 O O . VAL A 1 217 ? -17.261 -2.753 18.375 1.00 88.56 217 VAL A O 1
ATOM 1723 N N . ARG A 1 218 ? -18.021 -0.684 18.745 1.00 88.31 218 ARG A N 1
ATOM 1724 C CA . ARG A 1 218 ? -18.241 -0.339 17.327 1.00 88.31 218 ARG A CA 1
ATOM 1725 C C . ARG A 1 218 ? -17.868 1.109 17.026 1.00 88.31 218 ARG A C 1
ATOM 1727 O O . ARG A 1 218 ? -17.963 1.975 17.894 1.00 88.31 218 ARG A O 1
ATOM 1734 N N . TYR A 1 219 ? -17.497 1.383 15.777 1.00 84.12 219 TYR A N 1
ATOM 1735 C CA . TYR A 1 219 ? -17.165 2.734 15.323 1.00 84.12 219 TYR A CA 1
ATOM 1736 C C . TYR A 1 219 ? -18.393 3.654 15.395 1.00 84.12 219 TYR A C 1
ATOM 1738 O O . TYR A 1 219 ? -19.483 3.280 14.943 1.00 84.12 219 TYR A O 1
ATOM 1746 N N . ARG A 1 220 ? -18.233 4.869 15.937 1.00 80.88 220 ARG A N 1
ATOM 1747 C CA . ARG A 1 220 ? -19.318 5.856 16.008 1.00 80.88 220 ARG A CA 1
ATOM 1748 C C . ARG A 1 220 ? -19.475 6.556 14.656 1.00 80.88 220 ARG A C 1
ATOM 1750 O O . ARG A 1 220 ? -18.698 7.428 14.283 1.00 80.88 220 ARG A O 1
ATOM 1757 N N . THR A 1 221 ? -20.537 6.202 13.944 1.00 72.19 221 THR A N 1
ATOM 1758 C CA . THR A 1 221 ? -21.027 6.889 12.736 1.00 72.19 221 THR A CA 1
ATOM 1759 C C . THR A 1 221 ? -22.081 7.952 13.073 1.00 72.19 221 THR A C 1
ATOM 1761 O O . THR A 1 221 ? -22.666 7.901 14.154 1.00 72.19 221 THR A O 1
ATOM 1764 N N . GLU A 1 222 ? -22.404 8.856 12.139 1.00 62.25 222 GLU A N 1
ATOM 1765 C CA . GLU A 1 222 ? -23.468 9.873 12.306 1.00 62.25 222 GLU A CA 1
ATOM 1766 C C . GLU A 1 222 ? -24.857 9.288 12.644 1.00 62.25 222 GLU A C 1
ATOM 1768 O O . GLU A 1 222 ? -25.681 9.981 13.229 1.00 62.25 222 GLU A O 1
ATOM 1773 N N . ASN A 1 223 ? -25.108 8.013 12.318 1.00 55.84 223 ASN A N 1
ATOM 1774 C CA . ASN A 1 223 ? -26.378 7.319 12.575 1.00 55.84 223 ASN A CA 1
ATOM 1775 C C . ASN A 1 223 ? -26.353 6.441 13.838 1.00 55.84 223 ASN A C 1
ATOM 1777 O O . ASN A 1 223 ? -27.258 5.634 14.051 1.00 55.84 223 ASN A O 1
ATOM 1781 N N . THR A 1 224 ? -25.296 6.528 14.642 1.00 58.78 224 THR A N 1
ATOM 1782 C CA . THR A 1 224 ? -25.175 5.744 15.876 1.00 58.78 224 THR A CA 1
ATOM 1783 C C . THR A 1 224 ? -25.949 6.476 16.971 1.00 58.78 224 THR A C 1
ATOM 1785 O O . THR A 1 224 ? -25.592 7.621 17.236 1.00 58.78 224 THR A O 1
ATOM 1788 N N . PRO A 1 225 ? -26.997 5.883 17.576 1.00 55.09 225 PRO A N 1
ATOM 1789 C CA . PRO A 1 225 ? -27.669 6.511 18.710 1.00 55.09 225 PRO A CA 1
ATOM 1790 C C . PRO A 1 225 ? -26.684 6.680 19.873 1.00 55.09 225 PRO A C 1
ATOM 1792 O O . PRO A 1 225 ? -25.785 5.843 20.026 1.00 55.09 225 PRO A O 1
ATOM 1795 N N . ASP A 1 226 ? -26.855 7.775 20.619 1.00 51.12 226 ASP A N 1
ATOM 1796 C CA . ASP A 1 226 ? -26.070 8.110 21.815 1.00 51.12 226 ASP A CA 1
ATOM 1797 C C . ASP A 1 226 ? -26.167 7.032 22.901 1.00 51.12 226 ASP A C 1
ATOM 1799 O O . ASP A 1 226 ? -27.275 6.473 23.096 1.00 51.12 226 ASP A O 1
#

Sequence (226 aa):
MSQDLKLDYLLIDNQPEMSDDNLMGLSLADITVLMMQLDAYDFQRSAVLLEVIEQFQTAQTWLVPTLVLPEIEMSSIQHKLEETYQQPVAGVLYLSEEMVRLASEGVFCLHYPTHSLTQMMIAIAHQLEQASQAFTSLPDGQSTKGKLGRSRKRPLLNLLEFPRLERRVLTAVLRQGPINLDQLIEQSGHSSEEVMTAIEHLIQQGWIVQDPTTQVVRYRTENTPD